Protein AF-A0A7S0MBY2-F1 (afdb_monomer)

Sequence (329 aa):
RNMKLFRKTFFKHTSQQVFLAGAYFAQTEEKKIIVSDVLPCSPAAISGEIAIGDFLCGICGKRFELIDDLKKWIEVNGMDPIWLELKRGLTEPSRHIVLIKEFPGIESKEENSVIDEDKHGIGLDLEIENDSFVISKLWSGGSAWLAAQSPARGDSSYHLMPGDVLVAVNGKSLQGLRLNQVIKLLSGNIWTRVVLSVLHNNSDTSDCVLVRSPVIPTEDLTAVIKYRSASAALPSLPPSFRTGRFVHDLGTPAPSLAGMGLDVLSDRLVNGGSIHDSSALHEVAALLSKEEQWAMAALFSSLLAESLRERWPLRDSSKAKAKQGKRGG

Mean predicted aligned error: 13.15 Å

Structure (mmCIF, N/CA/C/O backbone):
data_AF-A0A7S0MBY2-F1
#
_entry.id   AF-A0A7S0MBY2-F1
#
loop_
_atom_site.group_PDB
_atom_site.id
_atom_site.type_symbol
_atom_site.label_atom_id
_atom_site.label_alt_id
_atom_site.label_comp_id
_atom_site.label_asym_id
_atom_site.label_entity_id
_atom_site.label_seq_id
_atom_site.pdbx_PDB_ins_code
_atom_site.Cartn_x
_atom_site.Cartn_y
_atom_site.Cartn_z
_atom_site.occupancy
_atom_site.B_iso_or_equiv
_atom_site.auth_seq_id
_atom_site.auth_comp_id
_atom_site.auth_asym_id
_atom_site.auth_atom_id
_atom_site.pdbx_PDB_model_num
ATOM 1 N N . ARG A 1 1 ? 18.550 -9.256 15.540 1.00 37.09 1 ARG A N 1
ATOM 2 C CA . ARG A 1 1 ? 18.646 -10.745 15.464 1.00 37.09 1 ARG A CA 1
ATOM 3 C C . ARG A 1 1 ? 17.388 -11.423 14.877 1.00 37.09 1 ARG A C 1
ATOM 5 O O . ARG A 1 1 ? 17.548 -12.510 14.335 1.00 37.09 1 ARG A O 1
ATOM 12 N N . ASN A 1 2 ? 16.201 -10.789 14.861 1.00 38.00 2 ASN A N 1
ATOM 13 C CA . ASN A 1 2 ? 14.955 -11.404 14.355 1.00 38.00 2 ASN A CA 1
ATOM 14 C C . ASN A 1 2 ? 14.633 -11.213 12.854 1.00 38.00 2 ASN A C 1
ATOM 16 O O . ASN A 1 2 ? 13.893 -12.025 12.307 1.00 38.00 2 ASN A O 1
ATOM 20 N N . MET A 1 3 ? 15.267 -10.282 12.124 1.00 35.78 3 MET A N 1
ATOM 21 C CA . MET A 1 3 ? 15.097 -10.210 10.654 1.00 35.78 3 MET A CA 1
ATOM 22 C C . MET A 1 3 ? 15.612 -11.456 9.904 1.00 35.78 3 MET A C 1
ATOM 24 O O . MET A 1 3 ? 15.139 -11.763 8.813 1.00 35.78 3 MET A O 1
ATOM 28 N N . LYS A 1 4 ? 16.541 -12.229 10.492 1.00 39.38 4 LYS A N 1
ATOM 29 C CA . LYS A 1 4 ? 16.999 -13.506 9.910 1.00 39.38 4 LYS A CA 1
ATOM 30 C C . LYS A 1 4 ? 15.977 -14.641 10.058 1.00 39.38 4 LYS A C 1
ATOM 32 O O . LYS A 1 4 ? 16.058 -15.599 9.292 1.00 39.38 4 LYS A O 1
ATOM 37 N N . LEU A 1 5 ? 15.030 -14.553 11.000 1.00 42.34 5 LEU A N 1
ATOM 38 C CA . LEU A 1 5 ? 13.988 -15.573 11.170 1.00 42.34 5 LEU A CA 1
ATOM 39 C C . LEU A 1 5 ? 12.777 -15.340 10.258 1.00 42.34 5 LEU A C 1
ATOM 41 O O . LEU A 1 5 ? 12.177 -16.313 9.812 1.00 42.34 5 LEU A O 1
ATOM 45 N N . PHE A 1 6 ? 12.464 -14.088 9.911 1.00 45.41 6 PHE A N 1
ATOM 46 C CA . PHE A 1 6 ? 11.295 -13.769 9.079 1.00 45.41 6 PHE A CA 1
ATOM 47 C C . PHE A 1 6 ? 11.410 -14.294 7.635 1.00 45.41 6 PHE A C 1
ATOM 49 O O . PHE A 1 6 ? 10.407 -14.590 6.993 1.00 45.41 6 PHE A O 1
ATOM 56 N N . ARG A 1 7 ? 12.637 -14.509 7.136 1.00 46.84 7 ARG A N 1
ATOM 57 C CA . ARG A 1 7 ? 12.886 -15.043 5.784 1.00 46.84 7 ARG A CA 1
ATOM 58 C C . ARG A 1 7 ? 12.549 -16.527 5.596 1.00 46.84 7 ARG A C 1
ATOM 60 O O . ARG A 1 7 ? 12.522 -16.979 4.458 1.00 46.84 7 ARG A O 1
ATOM 67 N N . LYS A 1 8 ? 12.346 -17.317 6.660 1.00 43.94 8 LYS A N 1
ATOM 68 C CA . LYS A 1 8 ? 12.292 -18.787 6.526 1.00 43.94 8 LYS A CA 1
ATOM 69 C C . LYS A 1 8 ? 10.916 -19.374 6.216 1.00 43.94 8 LYS A C 1
ATOM 71 O O . LYS A 1 8 ? 10.873 -20.520 5.780 1.00 43.94 8 LYS A O 1
ATOM 76 N N . THR A 1 9 ? 9.820 -18.648 6.433 1.00 45.22 9 THR A N 1
ATOM 77 C CA . THR A 1 9 ? 8.508 -19.308 6.555 1.00 45.22 9 THR A CA 1
ATOM 78 C C . THR A 1 9 ? 7.528 -19.103 5.411 1.00 45.22 9 THR A C 1
ATOM 80 O O . THR A 1 9 ? 6.548 -19.838 5.397 1.00 45.22 9 THR A O 1
ATOM 83 N N . PHE A 1 10 ? 7.743 -18.187 4.458 1.00 48.00 10 PHE A N 1
ATOM 84 C CA . PHE A 1 10 ? 6.655 -17.865 3.519 1.00 48.00 10 PHE A CA 1
ATOM 85 C C . PHE A 1 10 ? 6.811 -18.261 2.058 1.00 48.00 10 PHE A C 1
ATOM 87 O O . PHE A 1 10 ? 5.794 -18.523 1.435 1.00 48.00 10 PHE A O 1
ATOM 94 N N . PHE A 1 11 ? 8.009 -18.460 1.521 1.00 53.12 11 PHE A N 1
ATOM 95 C CA . PHE A 1 11 ? 8.158 -19.031 0.182 1.00 53.12 11 PHE A CA 1
ATOM 96 C C . PHE A 1 11 ? 9.549 -19.654 0.074 1.00 53.12 11 PHE A C 1
ATOM 98 O O . PHE A 1 11 ? 10.545 -19.013 0.418 1.00 53.12 11 PHE A O 1
ATOM 105 N N . LYS A 1 12 ? 9.653 -20.887 -0.440 1.00 52.06 12 LYS A N 1
ATOM 106 C CA . LYS A 1 12 ? 10.902 -21.358 -1.058 1.00 52.06 12 LYS A CA 1
ATOM 107 C C . LYS A 1 12 ? 11.092 -20.545 -2.340 1.00 52.06 12 LYS A C 1
ATOM 109 O O . LYS A 1 12 ? 10.837 -21.033 -3.432 1.00 52.06 12 LYS A O 1
ATOM 114 N N . HIS A 1 13 ? 11.448 -19.272 -2.207 1.00 52.38 13 HIS A N 1
ATOM 115 C CA . HIS A 1 13 ? 11.782 -18.464 -3.363 1.00 52.38 13 HIS A CA 1
ATOM 116 C C . HIS A 1 13 ? 13.024 -19.070 -4.009 1.00 52.38 13 HIS A C 1
ATOM 118 O O . HIS A 1 13 ? 14.049 -19.286 -3.357 1.00 52.38 13 HIS A O 1
ATOM 124 N N . THR A 1 14 ? 12.910 -19.360 -5.299 1.00 57.47 14 THR A N 1
ATOM 125 C CA . THR A 1 14 ? 14.052 -19.508 -6.192 1.00 57.47 14 THR A CA 1
ATOM 126 C C . THR A 1 14 ? 14.973 -18.300 -6.011 1.00 57.47 14 THR A C 1
ATOM 128 O O . THR A 1 14 ? 14.515 -17.186 -5.773 1.00 57.47 14 THR A O 1
ATOM 131 N N . SER A 1 15 ? 16.285 -18.509 -6.098 1.00 68.88 15 SER A N 1
ATOM 132 C CA . SER A 1 15 ? 17.352 -17.532 -5.810 1.00 68.88 15 SER A CA 1
ATOM 133 C C . SER A 1 15 ? 17.341 -16.250 -6.661 1.00 68.88 15 SER A C 1
ATOM 135 O O . SER A 1 15 ? 18.229 -15.411 -6.519 1.00 68.88 15 SER A O 1
ATOM 137 N N . GLN A 1 16 ? 16.357 -16.077 -7.541 1.00 88.12 16 GLN A N 1
ATOM 138 C CA . GLN A 1 16 ? 16.226 -14.926 -8.418 1.00 88.12 16 GLN A CA 1
ATOM 139 C C . GLN A 1 16 ? 15.249 -13.916 -7.812 1.00 88.12 16 GLN A C 1
ATOM 141 O O . GLN A 1 16 ? 14.034 -14.118 -7.804 1.00 88.12 16 GLN A O 1
ATOM 146 N N . GLN A 1 17 ? 15.806 -12.818 -7.304 1.00 94.12 17 GLN A N 1
ATOM 147 C CA . GLN A 1 17 ? 15.066 -11.625 -6.910 1.00 94.12 17 GLN A CA 1
ATOM 148 C C . GLN A 1 17 ? 15.587 -10.417 -7.684 1.00 94.12 17 GLN A C 1
ATOM 150 O O . GLN A 1 17 ? 16.774 -10.334 -8.008 1.00 94.12 17 GLN A O 1
ATOM 155 N N . VAL A 1 18 ? 14.696 -9.470 -7.954 1.00 94.94 18 VAL A N 1
ATOM 156 C CA . VAL A 1 18 ? 15.016 -8.189 -8.586 1.00 94.94 18 VAL A CA 1
ATOM 157 C C . VAL A 1 18 ? 14.608 -7.075 -7.641 1.00 94.94 18 VAL A C 1
ATOM 159 O O . VAL A 1 18 ? 13.477 -7.044 -7.164 1.00 94.94 18 VAL A O 1
ATOM 162 N N . PHE A 1 19 ? 15.534 -6.163 -7.365 1.00 94.25 19 PHE A N 1
ATOM 163 C CA . PHE A 1 19 ? 15.267 -4.979 -6.561 1.00 94.25 19 PHE A CA 1
ATOM 164 C C . PHE A 1 19 ? 14.927 -3.801 -7.468 1.00 94.25 19 PHE A C 1
ATOM 166 O O . PHE A 1 19 ? 15.683 -3.482 -8.388 1.00 94.25 19 PHE A O 1
ATOM 173 N N . LEU A 1 20 ? 13.808 -3.136 -7.197 1.00 93.88 20 LEU A N 1
ATOM 174 C CA . LEU A 1 20 ? 13.389 -1.959 -7.940 1.00 93.88 20 LEU A CA 1
ATOM 175 C C . LEU A 1 20 ? 12.643 -0.987 -7.031 1.00 93.88 20 LEU A C 1
ATOM 177 O O . LEU A 1 20 ? 11.625 -1.337 -6.439 1.00 93.88 20 LEU A O 1
ATOM 181 N N . ALA A 1 21 ? 13.155 0.245 -6.947 1.00 93.19 21 ALA A N 1
ATOM 182 C CA . ALA A 1 21 ? 12.551 1.347 -6.196 1.00 93.19 21 ALA A CA 1
ATOM 183 C C . ALA A 1 21 ? 12.136 0.957 -4.762 1.00 93.19 21 ALA A C 1
ATOM 185 O O . ALA A 1 21 ? 11.067 1.331 -4.287 1.00 93.19 21 ALA A O 1
ATOM 186 N N . GLY A 1 22 ? 12.961 0.171 -4.066 1.00 93.38 22 GLY A N 1
ATOM 187 C CA . GLY A 1 22 ? 12.659 -0.232 -2.694 1.00 93.38 22 GLY A CA 1
ATOM 188 C C . GLY A 1 22 ? 11.797 -1.479 -2.531 1.00 93.38 22 GLY A C 1
ATOM 189 O O . GLY A 1 22 ? 11.614 -1.923 -1.405 1.00 93.38 22 GLY A O 1
ATOM 190 N N . ALA A 1 23 ? 11.285 -2.069 -3.608 1.00 95.94 23 ALA A N 1
ATOM 191 C CA . ALA A 1 23 ? 10.583 -3.346 -3.563 1.00 95.94 23 ALA A CA 1
ATOM 192 C C . ALA A 1 23 ? 11.467 -4.471 -4.113 1.00 95.94 23 ALA A C 1
ATOM 194 O O . ALA A 1 23 ? 12.199 -4.293 -5.089 1.00 95.94 23 ALA A O 1
ATOM 195 N N . TYR A 1 24 ? 11.373 -5.642 -3.489 1.00 96.19 24 TYR A N 1
ATOM 196 C CA . TYR A 1 24 ? 11.936 -6.881 -4.006 1.00 96.19 24 TYR A CA 1
ATOM 197 C C . TYR A 1 24 ? 10.844 -7.654 -4.728 1.00 96.19 24 TYR A C 1
ATOM 199 O O . TYR A 1 24 ? 9.783 -7.927 -4.164 1.00 96.19 24 TYR A O 1
ATOM 207 N N . PHE A 1 25 ? 11.133 -8.033 -5.964 1.00 96.56 25 PHE A N 1
ATOM 208 C CA . PHE A 1 25 ? 10.278 -8.858 -6.796 1.00 96.56 25 PHE A CA 1
ATOM 209 C C . PHE A 1 25 ? 10.870 -10.258 -6.904 1.00 96.56 25 PHE A C 1
ATOM 211 O O . PHE A 1 25 ? 12.082 -10.407 -7.063 1.00 96.56 25 PHE A O 1
ATOM 218 N N . ALA A 1 26 ? 10.021 -11.277 -6.836 1.00 96.00 26 ALA A N 1
ATOM 219 C CA . ALA A 1 26 ? 10.394 -12.678 -6.988 1.00 96.00 26 ALA A CA 1
ATOM 220 C C . ALA A 1 26 ? 9.447 -13.366 -7.973 1.00 96.00 26 ALA A C 1
ATOM 222 O O . ALA A 1 26 ? 8.275 -13.000 -8.071 1.00 96.00 26 ALA A O 1
ATOM 223 N N . GLN A 1 27 ? 9.940 -14.377 -8.686 1.00 95.81 27 GLN A N 1
ATOM 224 C CA . GLN A 1 27 ? 9.093 -15.205 -9.540 1.00 95.81 27 GLN A CA 1
ATOM 225 C C . GLN A 1 27 ? 8.529 -16.390 -8.747 1.00 95.81 27 GLN A C 1
ATOM 227 O O . GLN A 1 27 ? 9.244 -17.026 -7.973 1.00 95.81 27 GLN A O 1
ATOM 232 N N . THR A 1 28 ? 7.241 -16.676 -8.921 1.00 94.38 28 THR A N 1
ATOM 233 C CA . THR A 1 28 ? 6.588 -17.876 -8.385 1.00 94.38 28 THR A CA 1
ATOM 234 C C . THR A 1 28 ? 6.806 -19.077 -9.309 1.00 94.38 28 THR A C 1
ATOM 236 O O . THR A 1 28 ? 7.204 -18.925 -10.464 1.00 94.38 28 THR A O 1
ATOM 239 N N . GLU A 1 29 ? 6.482 -20.282 -8.834 1.00 92.69 29 GLU A N 1
ATOM 240 C CA . GLU A 1 29 ? 6.523 -21.508 -9.651 1.00 92.69 29 GLU A CA 1
ATOM 241 C C . GLU A 1 29 ? 5.601 -21.428 -10.885 1.00 92.69 29 GLU A C 1
ATOM 243 O O . GLU A 1 29 ? 5.912 -21.971 -11.941 1.00 92.69 29 GLU A O 1
ATOM 248 N N . GLU A 1 30 ? 4.510 -20.660 -10.794 1.00 93.81 30 GLU A N 1
ATOM 249 C CA . GLU A 1 30 ? 3.572 -20.386 -11.894 1.00 93.81 30 GLU A CA 1
ATOM 250 C C . GLU A 1 30 ? 4.066 -19.299 -12.867 1.00 93.81 30 GLU A C 1
ATOM 252 O O . GLU A 1 30 ? 3.278 -18.751 -13.637 1.00 93.81 30 GLU A O 1
ATOM 257 N N . LYS A 1 31 ? 5.352 -18.936 -12.808 1.00 94.12 31 LYS A N 1
ATOM 258 C CA . LYS A 1 31 ? 5.972 -17.868 -13.604 1.00 94.12 31 LYS A CA 1
ATOM 259 C C . LYS A 1 31 ? 5.362 -16.475 -13.397 1.00 94.12 31 LYS A C 1
ATOM 261 O O . LYS A 1 31 ? 5.553 -15.600 -14.231 1.00 94.12 31 LYS A O 1
ATOM 266 N N . LYS A 1 32 ? 4.671 -16.220 -12.284 1.00 95.00 32 LYS A N 1
ATOM 267 C CA . LYS A 1 32 ? 4.163 -14.875 -11.959 1.00 95.00 32 LYS A CA 1
ATOM 268 C C . LYS A 1 32 ? 5.224 -14.096 -11.193 1.00 95.00 32 LYS A C 1
ATOM 270 O O . LYS A 1 32 ? 5.862 -14.652 -10.305 1.00 95.00 32 LYS A O 1
ATOM 275 N N . ILE A 1 33 ? 5.395 -12.813 -11.498 1.00 96.56 33 ILE A N 1
ATOM 276 C CA . 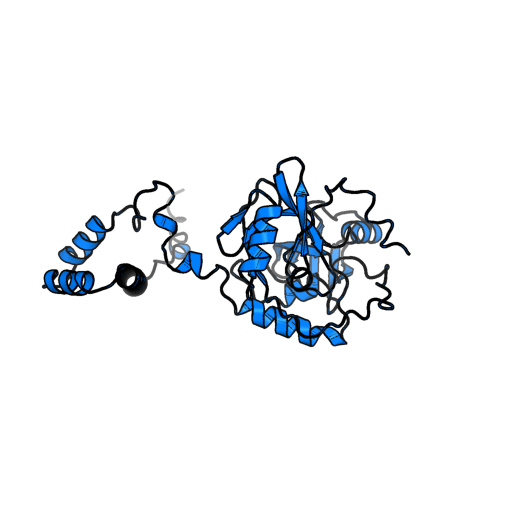ILE A 1 33 ? 6.303 -11.939 -10.747 1.00 96.56 33 ILE A CA 1
ATOM 277 C C . ILE A 1 33 ? 5.500 -11.261 -9.637 1.00 96.56 33 ILE A C 1
ATOM 279 O O . ILE A 1 33 ? 4.504 -10.595 -9.914 1.00 96.56 33 ILE A O 1
ATOM 283 N N . ILE A 1 34 ? 5.914 -11.448 -8.385 1.00 96.81 34 ILE A N 1
ATOM 284 C CA . ILE A 1 34 ? 5.245 -10.897 -7.204 1.00 96.81 34 ILE A CA 1
ATOM 285 C C . ILE A 1 34 ? 6.175 -10.009 -6.388 1.00 96.81 34 ILE A C 1
ATOM 287 O O . ILE A 1 34 ? 7.387 -10.213 -6.386 1.00 96.81 34 ILE A O 1
ATOM 291 N N . VAL A 1 35 ? 5.607 -9.065 -5.642 1.00 97.19 35 VAL A N 1
ATOM 292 C CA . VAL A 1 35 ? 6.312 -8.334 -4.586 1.00 97.19 35 VAL A CA 1
ATOM 293 C C . VAL A 1 35 ? 6.553 -9.293 -3.423 1.00 97.19 35 VAL A C 1
ATOM 295 O O . VAL A 1 35 ? 5.613 -9.700 -2.740 1.00 97.19 35 VAL A O 1
ATOM 298 N N . SER A 1 36 ? 7.807 -9.673 -3.201 1.00 96.12 36 SER A N 1
ATOM 299 C CA . SER A 1 36 ? 8.196 -10.563 -2.105 1.00 96.12 36 SER A CA 1
ATOM 300 C C . SER A 1 36 ? 8.539 -9.812 -0.822 1.00 96.12 36 SER A C 1
ATOM 302 O O . SER A 1 36 ? 8.363 -10.360 0.260 1.00 96.12 36 SER A O 1
ATOM 304 N N . ASP A 1 37 ? 9.055 -8.586 -0.936 1.00 95.62 37 ASP A N 1
ATOM 305 C CA . ASP A 1 37 ? 9.458 -7.772 0.215 1.00 95.62 37 ASP A CA 1
ATOM 306 C C . ASP A 1 37 ? 9.462 -6.279 -0.145 1.00 95.62 37 ASP A C 1
ATOM 308 O O . ASP A 1 37 ? 9.561 -5.915 -1.321 1.00 95.62 37 ASP A O 1
ATOM 312 N N . VAL A 1 38 ? 9.375 -5.414 0.864 1.00 94.62 38 VAL A N 1
ATOM 313 C CA . VAL A 1 38 ? 9.420 -3.955 0.716 1.00 94.62 38 VAL A CA 1
ATOM 314 C C . VAL A 1 38 ? 10.387 -3.384 1.749 1.00 94.62 38 VAL A C 1
ATOM 316 O O . VAL A 1 38 ? 10.257 -3.608 2.951 1.00 94.62 38 VAL A O 1
ATOM 319 N N . LEU A 1 39 ? 11.375 -2.629 1.278 1.00 92.00 39 LEU A N 1
ATOM 320 C CA . LEU A 1 39 ? 12.359 -1.983 2.133 1.00 92.00 39 LEU A CA 1
ATOM 321 C C . LEU A 1 39 ? 11.698 -0.807 2.882 1.00 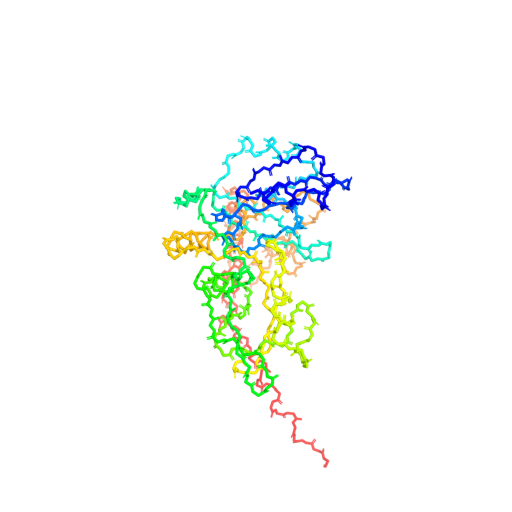92.00 39 LEU A C 1
ATOM 323 O O . LEU A 1 39 ? 11.087 0.046 2.228 1.00 92.00 39 LEU A O 1
ATOM 327 N N . PRO A 1 40 ? 11.815 -0.715 4.219 1.00 88.31 40 PRO A N 1
ATOM 328 C CA . PRO A 1 40 ? 11.329 0.435 4.979 1.00 88.31 40 PRO A CA 1
ATOM 329 C C . PRO A 1 40 ? 11.896 1.762 4.464 1.00 88.31 40 PRO A C 1
ATOM 331 O O . PRO A 1 40 ? 13.024 1.809 3.980 1.00 88.31 40 PRO A O 1
ATOM 334 N N . CYS A 1 41 ? 11.102 2.835 4.554 1.00 87.31 41 CYS A N 1
ATOM 335 C CA . CYS A 1 41 ? 11.468 4.194 4.119 1.00 87.31 41 CYS A CA 1
ATOM 336 C C . CYS A 1 41 ? 11.916 4.330 2.650 1.00 87.31 41 CYS A C 1
ATOM 338 O O . CYS A 1 41 ? 12.456 5.357 2.251 1.00 87.31 41 CYS A O 1
ATOM 340 N N . SER A 1 42 ? 11.677 3.315 1.824 1.00 92.62 42 SER A N 1
ATOM 341 C CA . SER A 1 42 ? 11.977 3.348 0.396 1.00 92.62 42 SER A CA 1
ATOM 342 C C . SER A 1 42 ? 10.835 3.970 -0.424 1.00 92.62 42 SER A C 1
ATOM 344 O O . SER A 1 42 ? 9.713 4.062 0.081 1.00 92.62 42 SER A O 1
ATOM 346 N N . PRO A 1 43 ? 11.057 4.332 -1.705 1.00 94.50 43 PRO A N 1
ATOM 347 C CA . PRO A 1 43 ? 9.994 4.747 -2.627 1.00 94.50 43 PRO A CA 1
ATOM 348 C C . PRO A 1 43 ? 8.736 3.864 -2.588 1.00 94.50 43 PRO A C 1
ATOM 350 O O . PRO A 1 43 ? 7.621 4.368 -2.438 1.00 94.50 43 PRO A O 1
ATOM 353 N N . ALA A 1 44 ? 8.909 2.540 -2.666 1.00 95.19 44 ALA A N 1
ATOM 354 C CA . ALA A 1 44 ? 7.813 1.580 -2.617 1.00 95.19 44 ALA A CA 1
ATOM 355 C C . ALA A 1 44 ? 7.045 1.637 -1.289 1.00 95.19 44 ALA A C 1
ATOM 357 O O . ALA A 1 44 ? 5.816 1.715 -1.307 1.00 95.19 44 ALA A O 1
ATOM 358 N N . ALA A 1 45 ? 7.749 1.659 -0.152 1.00 93.44 45 ALA A N 1
ATOM 359 C CA . ALA A 1 45 ? 7.130 1.784 1.168 1.00 93.44 45 ALA A CA 1
ATOM 360 C C . ALA A 1 45 ? 6.373 3.109 1.319 1.00 93.44 45 ALA A C 1
ATOM 362 O O . ALA A 1 45 ? 5.218 3.131 1.740 1.00 93.44 45 ALA A O 1
ATOM 363 N N . ILE A 1 46 ? 7.014 4.212 0.936 1.00 92.94 46 ILE A N 1
ATOM 364 C CA . ILE A 1 46 ? 6.500 5.572 1.104 1.00 92.94 46 ILE A CA 1
ATOM 365 C C . ILE A 1 46 ? 5.302 5.846 0.207 1.00 92.94 46 ILE A C 1
ATOM 367 O O . ILE A 1 46 ? 4.445 6.636 0.595 1.00 92.94 46 ILE A O 1
ATOM 371 N N . SER A 1 47 ? 5.191 5.182 -0.948 1.00 93.62 47 SER A N 1
ATOM 372 C CA . SER A 1 47 ? 3.967 5.243 -1.752 1.00 93.62 47 SER A CA 1
ATOM 373 C C . SER A 1 47 ? 2.740 4.827 -0.928 1.00 93.62 47 SER A C 1
ATOM 375 O O . SER A 1 47 ? 1.666 5.413 -1.056 1.00 93.62 47 SER A O 1
ATOM 377 N N . GLY A 1 48 ? 2.903 3.853 -0.023 1.00 93.38 48 GLY A N 1
ATOM 378 C CA . GLY A 1 48 ? 1.804 3.221 0.705 1.00 93.38 48 GLY A CA 1
ATOM 379 C C . GLY A 1 48 ? 0.873 2.405 -0.196 1.00 93.38 48 GLY A C 1
ATOM 380 O O . GLY A 1 48 ? -0.178 1.962 0.253 1.00 93.38 48 GLY A O 1
ATOM 381 N N . GLU A 1 49 ? 1.233 2.206 -1.467 1.00 94.06 49 GLU A N 1
ATOM 382 C CA . GLU A 1 49 ? 0.380 1.535 -2.443 1.00 94.06 49 GLU A CA 1
ATOM 383 C C . GLU A 1 49 ? 0.817 0.092 -2.709 1.00 94.06 49 GLU A C 1
ATOM 385 O O . GLU A 1 49 ? -0.024 -0.737 -3.073 1.00 94.06 49 GLU A O 1
ATOM 390 N N . ILE A 1 50 ? 2.097 -0.227 -2.517 1.00 96.25 50 ILE A N 1
ATOM 391 C CA . ILE A 1 50 ? 2.707 -1.525 -2.834 1.00 96.25 50 ILE A CA 1
ATOM 392 C C . ILE A 1 50 ? 2.697 -2.423 -1.600 1.00 96.25 50 ILE A C 1
ATOM 394 O O . ILE A 1 50 ? 3.189 -2.028 -0.549 1.00 96.25 50 ILE A O 1
ATOM 398 N N . ALA A 1 51 ? 2.161 -3.636 -1.735 1.00 96.69 51 ALA A N 1
ATOM 399 C CA . ALA A 1 51 ? 2.128 -4.627 -0.662 1.00 96.69 51 ALA A CA 1
ATOM 400 C C . ALA A 1 51 ? 2.781 -5.941 -1.096 1.00 96.69 51 ALA A C 1
ATOM 402 O O . ALA A 1 51 ? 2.774 -6.287 -2.279 1.00 96.69 51 ALA A O 1
ATOM 403 N N . ILE A 1 52 ? 3.277 -6.708 -0.125 1.00 96.81 52 ILE A N 1
ATOM 404 C CA . ILE A 1 52 ? 3.729 -8.083 -0.344 1.00 96.81 52 ILE A CA 1
ATOM 405 C C . ILE A 1 52 ? 2.569 -8.906 -0.917 1.00 96.81 52 ILE A C 1
ATOM 407 O O . ILE A 1 52 ? 1.434 -8.831 -0.442 1.00 96.81 52 ILE A O 1
ATOM 411 N N . GLY A 1 53 ? 2.871 -9.692 -1.950 1.00 96.25 53 GLY A N 1
ATOM 412 C CA . GLY A 1 53 ? 1.907 -10.504 -2.690 1.00 96.25 53 GLY A CA 1
ATOM 413 C C . GLY A 1 53 ? 1.250 -9.802 -3.882 1.00 96.25 53 GLY A C 1
ATOM 414 O O . GLY A 1 53 ? 0.510 -10.456 -4.613 1.00 96.25 53 GLY A O 1
ATOM 415 N N . ASP A 1 54 ? 1.519 -8.513 -4.122 1.00 97.44 54 ASP A N 1
ATOM 416 C CA . ASP A 1 54 ? 1.102 -7.855 -5.367 1.00 97.44 54 ASP A CA 1
ATOM 41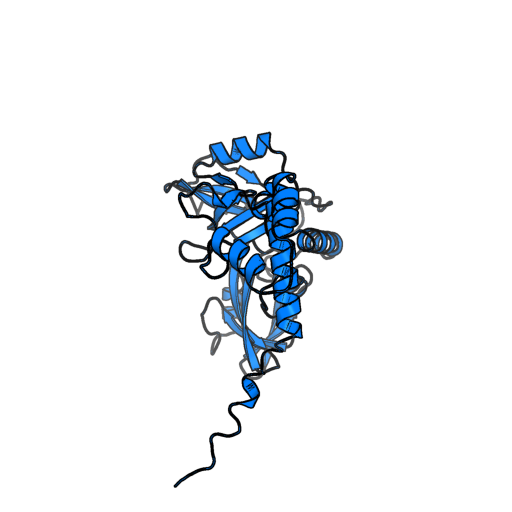7 C C . ASP A 1 54 ? 1.760 -8.498 -6.585 1.00 97.44 54 ASP A C 1
ATOM 419 O O . ASP A 1 54 ? 2.960 -8.765 -6.571 1.00 97.44 54 ASP A O 1
ATOM 423 N N . PHE A 1 55 ? 0.997 -8.677 -7.661 1.00 96.88 55 PHE A N 1
ATOM 424 C CA . PHE A 1 55 ? 1.522 -9.131 -8.945 1.00 96.88 55 PHE A CA 1
ATOM 425 C C . PHE A 1 55 ? 2.046 -7.948 -9.749 1.00 96.88 55 PHE A C 1
ATOM 427 O O . PHE A 1 55 ? 1.322 -6.974 -9.955 1.00 96.88 55 PHE A O 1
ATOM 434 N N . LEU A 1 56 ? 3.275 -8.053 -10.245 1.00 97.06 56 LEU A N 1
ATOM 435 C CA . LEU A 1 56 ? 3.830 -7.125 -11.220 1.00 97.06 56 LEU A CA 1
ATOM 436 C C . LEU A 1 56 ? 3.402 -7.562 -12.622 1.00 97.06 56 LEU A C 1
ATOM 438 O O . LEU A 1 56 ? 3.851 -8.590 -13.122 1.00 97.06 56 LEU A O 1
ATOM 442 N N . CYS A 1 57 ? 2.534 -6.777 -13.254 1.00 95.75 57 CYS A N 1
ATOM 443 C CA . CYS A 1 57 ? 2.049 -7.029 -14.610 1.00 95.75 57 CYS A CA 1
ATOM 444 C C . CYS A 1 57 ? 2.940 -6.368 -15.668 1.00 95.75 57 CYS A C 1
ATOM 446 O O . CYS A 1 57 ? 3.126 -6.918 -16.753 1.00 95.75 57 CYS A O 1
ATOM 448 N N . GLY A 1 58 ? 3.514 -5.207 -15.352 1.00 94.94 58 GLY A N 1
ATOM 449 C CA . GLY A 1 58 ? 4.363 -4.480 -16.283 1.00 94.94 58 GLY A CA 1
ATOM 450 C C . GLY A 1 58 ? 5.093 -3.298 -15.661 1.00 94.94 58 GLY A C 1
ATOM 451 O O . GLY A 1 58 ? 4.776 -2.848 -14.561 1.00 94.94 58 GLY A O 1
ATOM 452 N N . ILE A 1 59 ? 6.085 -2.794 -16.390 1.00 95.06 59 ILE A N 1
ATOM 453 C CA . ILE A 1 59 ? 6.857 -1.604 -16.046 1.00 95.06 59 ILE A CA 1
ATOM 454 C C . ILE A 1 59 ? 6.926 -0.699 -17.263 1.00 95.06 59 ILE A C 1
ATOM 456 O O . ILE A 1 59 ? 7.361 -1.114 -18.335 1.00 95.06 59 ILE A O 1
ATOM 460 N N . CYS A 1 60 ? 6.487 0.546 -17.100 1.00 92.75 60 CYS A N 1
ATOM 461 C CA . CYS A 1 60 ? 6.536 1.584 -18.133 1.00 92.75 60 CYS A CA 1
ATOM 462 C C . CYS A 1 60 ? 5.884 1.158 -19.462 1.00 92.75 60 CYS A C 1
ATOM 464 O O . CYS A 1 60 ? 6.291 1.572 -20.546 1.00 92.75 60 CYS A O 1
ATOM 466 N N . GLY A 1 61 ? 4.849 0.318 -19.356 1.00 91.06 61 GLY A N 1
ATOM 467 C CA . GLY A 1 61 ? 4.101 -0.251 -20.478 1.00 91.06 61 GLY A CA 1
ATOM 468 C C . GLY A 1 61 ? 4.676 -1.506 -21.101 1.00 91.06 61 GLY A C 1
ATOM 469 O O . GLY A 1 61 ? 4.046 -2.074 -21.987 1.00 91.06 61 GLY A O 1
ATOM 470 N N . LYS A 1 62 ? 5.814 -1.997 -20.611 1.00 93.62 62 LYS A N 1
ATOM 471 C CA . LYS A 1 62 ? 6.339 -3.301 -21.002 1.00 93.62 62 LYS A CA 1
ATOM 472 C C . LYS A 1 62 ? 5.914 -4.373 -20.003 1.00 93.62 62 LYS A C 1
ATOM 474 O O . LYS A 1 62 ? 6.087 -4.197 -18.800 1.00 93.62 62 LYS A O 1
ATOM 479 N N . ARG A 1 63 ? 5.379 -5.488 -20.499 1.00 94.94 63 ARG A N 1
ATOM 480 C CA . ARG A 1 63 ? 5.019 -6.660 -19.688 1.00 94.94 63 ARG A CA 1
ATOM 481 C C . ARG A 1 63 ? 6.164 -7.665 -19.641 1.00 94.94 63 ARG A C 1
ATOM 483 O O . ARG A 1 63 ? 6.952 -7.746 -20.583 1.00 94.94 63 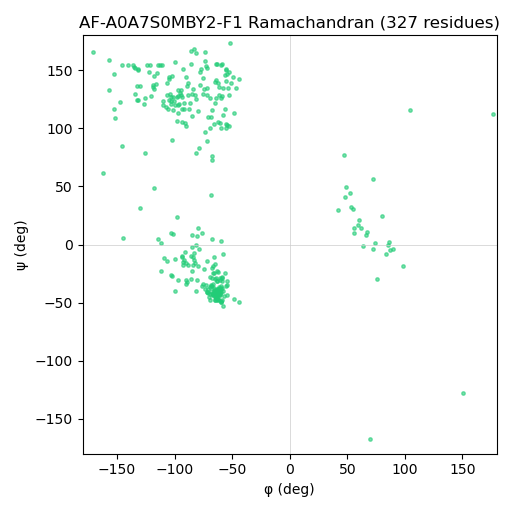ARG A O 1
ATOM 490 N N . PHE A 1 64 ? 6.244 -8.414 -18.546 1.00 94.19 64 PHE A N 1
ATOM 491 C CA . PHE A 1 64 ? 7.302 -9.393 -18.305 1.00 94.19 64 PHE A CA 1
ATOM 492 C C . PHE A 1 64 ? 6.705 -10.695 -17.781 1.00 94.19 64 PHE A C 1
ATOM 494 O O . PHE A 1 64 ? 5.939 -10.682 -16.821 1.00 94.19 64 PHE A O 1
ATOM 501 N N . GLU A 1 65 ? 7.085 -11.813 -18.396 1.00 93.25 65 GLU A N 1
ATOM 502 C CA . GLU A 1 65 ? 6.728 -13.156 -17.922 1.00 93.25 65 GLU A CA 1
ATOM 503 C C . GLU A 1 65 ? 7.845 -13.778 -17.079 1.00 93.25 65 GLU A C 1
ATOM 505 O O . GLU A 1 65 ? 7.581 -14.566 -16.175 1.00 93.25 65 GLU A O 1
ATOM 510 N N . LEU A 1 66 ? 9.103 -13.427 -17.366 1.00 95.31 66 LEU A N 1
ATOM 51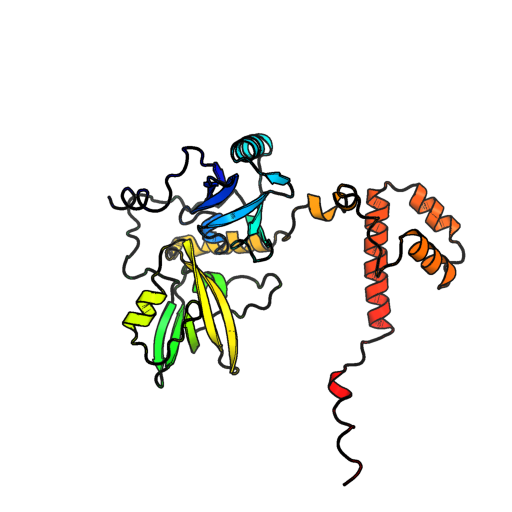1 C CA . LEU A 1 66 ? 10.287 -13.960 -16.698 1.00 95.31 66 LEU A CA 1
ATOM 512 C C . LEU A 1 66 ? 11.026 -12.861 -15.939 1.00 95.31 66 LEU A C 1
ATOM 514 O O . LEU A 1 66 ? 11.223 -11.751 -16.442 1.00 95.31 66 LEU A O 1
ATOM 518 N N . ILE A 1 67 ? 11.481 -13.185 -14.727 1.00 96.06 67 ILE A N 1
ATOM 519 C CA . ILE A 1 67 ? 12.200 -12.227 -13.881 1.00 96.06 67 ILE A CA 1
ATOM 520 C C . ILE A 1 67 ? 13.578 -11.853 -14.445 1.00 96.06 67 ILE A C 1
ATOM 522 O O . ILE A 1 67 ? 14.038 -10.729 -14.250 1.00 96.06 67 ILE A O 1
ATOM 526 N N . ASP A 1 68 ? 14.213 -12.752 -15.201 1.00 95.75 68 ASP A N 1
ATOM 527 C CA . ASP A 1 68 ? 15.496 -12.484 -15.858 1.00 95.75 68 ASP A CA 1
ATOM 528 C C . ASP A 1 68 ? 15.371 -11.429 -16.968 1.00 95.75 68 ASP A C 1
ATOM 530 O O . ASP A 1 68 ? 16.255 -10.584 -17.125 1.00 95.75 68 ASP A O 1
ATOM 534 N N . ASP A 1 69 ? 14.255 -11.417 -17.702 1.00 95.25 69 ASP A N 1
ATOM 535 C CA . ASP A 1 69 ? 13.990 -10.401 -18.727 1.00 95.25 69 ASP A CA 1
ATOM 536 C C . ASP A 1 69 ? 13.708 -9.040 -18.095 1.00 95.25 69 ASP A C 1
ATOM 538 O O . ASP A 1 69 ? 14.182 -8.010 -18.582 1.00 95.25 69 ASP A O 1
ATOM 542 N N . LEU A 1 70 ? 12.985 -9.044 -16.973 1.00 95.06 70 LEU A N 1
ATOM 543 C CA . LEU A 1 70 ? 12.777 -7.858 -16.152 1.00 95.06 70 LEU A CA 1
ATOM 544 C C . LEU A 1 70 ? 14.115 -7.290 -15.658 1.00 95.06 70 LEU A C 1
ATOM 546 O O . LEU A 1 70 ? 14.363 -6.092 -15.796 1.00 95.06 70 LEU A O 1
ATOM 550 N N . LYS A 1 71 ? 14.996 -8.144 -15.126 1.00 94.81 71 LYS A N 1
ATOM 551 C CA . LYS A 1 71 ? 16.319 -7.746 -14.631 1.00 94.81 71 LYS A CA 1
ATOM 552 C C . LYS A 1 71 ? 17.153 -7.076 -15.725 1.00 94.81 71 LYS A C 1
ATOM 554 O O . LYS A 1 71 ? 17.595 -5.944 -15.545 1.00 94.81 71 LYS A O 1
ATOM 559 N N . LYS A 1 72 ? 17.294 -7.739 -16.878 1.00 94.31 72 LYS A N 1
ATOM 560 C CA . LYS A 1 72 ? 18.018 -7.199 -18.041 1.00 94.31 72 LYS A CA 1
ATOM 561 C C . LYS A 1 72 ? 17.428 -5.870 -18.502 1.00 94.31 72 LYS A C 1
ATOM 563 O O . LYS A 1 72 ? 18.156 -4.950 -18.861 1.00 94.31 72 LYS A O 1
ATOM 568 N N . TRP A 1 73 ? 16.101 -5.752 -18.498 1.00 93.50 73 TRP A N 1
ATOM 569 C CA . TRP A 1 73 ? 15.442 -4.521 -18.912 1.00 93.50 73 TRP A CA 1
ATOM 570 C C . TRP A 1 73 ? 15.730 -3.355 -17.956 1.00 93.50 73 TRP A C 1
ATOM 572 O O . TRP A 1 73 ? 16.023 -2.258 -18.432 1.00 93.50 73 TRP A O 1
ATOM 582 N N . ILE A 1 74 ? 15.710 -3.585 -16.638 1.00 92.62 74 ILE A N 1
ATOM 583 C CA . ILE A 1 74 ? 16.048 -2.562 -15.632 1.00 92.62 74 ILE A CA 1
ATOM 584 C C . ILE A 1 74 ? 17.497 -2.082 -15.795 1.00 92.62 74 ILE A C 1
ATOM 586 O O . ILE A 1 74 ? 17.743 -0.879 -15.712 1.00 92.62 74 ILE A O 1
ATOM 590 N N . GLU A 1 75 ? 18.436 -2.999 -16.049 1.00 89.69 75 GLU A N 1
ATOM 591 C CA . GLU A 1 75 ? 19.859 -2.680 -16.245 1.00 89.69 75 GLU A CA 1
ATOM 592 C C . GLU A 1 75 ? 20.092 -1.770 -17.461 1.00 89.69 75 GLU A C 1
ATOM 594 O O . GLU A 1 75 ? 20.917 -0.862 -17.399 1.00 89.69 75 GLU A O 1
ATOM 599 N N . VAL A 1 76 ? 19.342 -1.977 -18.549 1.00 89.44 76 VAL A N 1
ATOM 600 C CA . VAL A 1 76 ? 19.510 -1.220 -19.801 1.00 89.44 76 VAL A CA 1
ATOM 601 C C . VAL A 1 76 ? 18.812 0.140 -19.772 1.00 89.44 76 VAL A C 1
ATOM 603 O O . VAL A 1 76 ? 19.344 1.106 -20.310 1.00 89.44 76 VAL A O 1
ATOM 606 N N . ASN A 1 77 ? 17.606 0.227 -19.203 1.00 84.50 77 ASN A N 1
ATOM 607 C CA . ASN A 1 77 ? 16.726 1.371 -19.471 1.00 84.50 77 ASN A CA 1
ATOM 608 C C . ASN A 1 77 ? 16.841 2.514 -18.458 1.00 84.50 77 ASN A C 1
ATOM 610 O O . ASN A 1 77 ? 16.310 3.576 -18.745 1.00 84.50 77 ASN A O 1
ATOM 614 N N . GLY A 1 78 ? 17.532 2.328 -17.322 1.00 76.69 78 GLY A N 1
ATOM 615 C CA . GLY A 1 78 ? 17.840 3.408 -16.372 1.00 76.69 78 GLY A CA 1
ATOM 616 C C . GLY A 1 78 ? 16.626 4.283 -16.035 1.00 76.69 78 GLY A C 1
ATOM 617 O O . GLY A 1 78 ? 16.478 5.376 -16.561 1.00 76.69 78 GLY A O 1
ATOM 618 N N . MET A 1 79 ? 15.728 3.799 -15.179 1.00 71.25 79 MET A N 1
ATOM 619 C CA . MET A 1 79 ? 14.386 4.384 -15.083 1.00 71.25 79 MET A CA 1
ATOM 620 C C . MET A 1 79 ? 14.232 5.349 -13.901 1.00 71.25 79 MET A C 1
ATOM 622 O O . MET A 1 79 ? 14.355 4.927 -12.748 1.00 71.25 79 MET A O 1
ATOM 626 N N . ASP A 1 80 ? 13.910 6.610 -14.200 1.00 83.94 80 ASP A N 1
ATOM 627 C CA . ASP A 1 80 ? 13.315 7.582 -13.273 1.00 83.94 80 ASP A CA 1
ATOM 628 C C . ASP A 1 80 ? 12.476 8.614 -14.071 1.00 83.94 80 ASP A C 1
ATOM 630 O O . ASP A 1 80 ? 13.039 9.308 -14.922 1.00 83.94 80 ASP A O 1
ATOM 634 N N . PRO A 1 81 ? 11.140 8.703 -13.890 1.00 92.25 81 PRO A N 1
ATOM 635 C CA . PRO A 1 81 ? 10.303 7.918 -12.981 1.00 92.25 81 PRO A CA 1
ATOM 636 C C . PRO A 1 81 ? 10.078 6.475 -13.445 1.00 92.25 81 PRO A C 1
ATOM 638 O O . PRO A 1 81 ? 10.278 6.114 -14.606 1.00 92.25 81 PRO A O 1
ATOM 641 N N . ILE A 1 82 ? 9.593 5.646 -12.525 1.00 94.44 82 ILE A N 1
ATOM 642 C CA . ILE A 1 82 ? 9.188 4.262 -12.759 1.00 94.44 82 ILE A CA 1
ATOM 643 C C . ILE A 1 82 ? 7.667 4.169 -12.637 1.00 94.44 82 ILE A C 1
ATOM 645 O O . ILE A 1 82 ? 7.103 4.419 -11.576 1.00 94.44 82 ILE A O 1
ATOM 649 N N . TRP A 1 83 ? 7.006 3.742 -13.711 1.00 94.88 83 TRP A N 1
ATOM 650 C CA . TRP A 1 83 ? 5.592 3.369 -13.694 1.00 94.88 83 TRP A CA 1
ATOM 651 C C . TRP A 1 83 ? 5.463 1.858 -13.549 1.00 94.88 83 TRP A C 1
ATOM 653 O O . TRP A 1 83 ? 5.931 1.119 -14.414 1.00 94.88 83 TRP A O 1
ATOM 663 N N . LEU A 1 84 ? 4.815 1.400 -12.487 1.00 95.81 84 LEU A N 1
ATOM 664 C CA . LEU A 1 84 ? 4.518 -0.005 -12.233 1.00 95.81 84 LEU A CA 1
ATOM 665 C C . LEU A 1 84 ? 3.044 -0.273 -12.520 1.00 95.81 84 LEU A C 1
ATOM 667 O O . LEU A 1 84 ? 2.183 0.419 -11.990 1.00 95.81 84 LEU A O 1
ATOM 671 N N . GLU A 1 85 ? 2.753 -1.297 -13.313 1.00 96.00 85 GLU A N 1
ATOM 672 C CA . GLU A 1 85 ? 1.417 -1.876 -13.429 1.00 96.00 85 GLU A CA 1
ATOM 673 C C . GLU A 1 85 ? 1.339 -3.044 -12.435 1.00 96.00 85 GLU A C 1
ATOM 675 O O . GLU A 1 85 ? 1.952 -4.091 -12.658 1.00 96.00 85 GLU A O 1
ATOM 680 N N . LEU A 1 86 ? 0.628 -2.857 -11.320 1.00 96.25 86 LEU A N 1
ATOM 681 C CA . LEU A 1 86 ? 0.445 -3.878 -10.285 1.00 96.25 86 LEU A CA 1
ATOM 682 C C . LEU A 1 86 ? -0.994 -4.380 -10.238 1.00 96.25 86 LEU A C 1
ATOM 684 O O . LEU A 1 86 ? -1.927 -3.640 -10.534 1.00 96.25 86 LEU A O 1
ATOM 688 N N . LYS A 1 87 ? -1.192 -5.606 -9.763 1.00 95.56 87 LYS A N 1
ATOM 689 C CA . LYS A 1 87 ? -2.515 -6.185 -9.529 1.00 95.56 87 LYS A CA 1
ATOM 690 C C . LYS A 1 87 ? -2.597 -6.840 -8.152 1.00 95.56 87 LYS A C 1
ATOM 692 O O . LYS A 1 87 ? -1.677 -7.538 -7.727 1.00 95.56 87 LYS A O 1
ATOM 697 N N . ARG A 1 88 ? -3.709 -6.607 -7.453 1.00 93.31 88 ARG A N 1
ATOM 698 C CA . ARG A 1 88 ? -3.985 -7.181 -6.132 1.00 93.31 88 ARG A CA 1
ATOM 699 C C . ARG A 1 88 ? -4.730 -8.505 -6.326 1.00 93.31 88 ARG A C 1
ATOM 701 O O . ARG A 1 88 ? -5.896 -8.527 -6.702 1.00 93.31 88 ARG A O 1
ATOM 708 N N . GLY A 1 89 ? -4.058 -9.636 -6.138 1.00 89.12 89 GLY A N 1
ATOM 709 C CA . GLY A 1 89 ? -4.695 -10.929 -6.405 1.00 89.12 89 GLY A CA 1
ATOM 710 C C . GLY A 1 89 ? -4.951 -11.190 -7.901 1.00 89.12 89 GLY A C 1
ATOM 711 O O . GLY A 1 89 ? -4.432 -10.506 -8.780 1.00 89.12 89 GLY A O 1
ATOM 712 N N . LEU A 1 90 ? -5.747 -12.217 -8.211 1.00 83.75 90 LEU A N 1
ATOM 713 C CA . LEU A 1 90 ? -6.016 -12.631 -9.598 1.00 83.75 90 LEU A CA 1
ATOM 714 C C . LEU A 1 90 ? -7.269 -11.990 -10.205 1.00 83.75 90 LEU A C 1
ATOM 716 O O . LEU A 1 90 ? -7.405 -11.968 -11.428 1.00 83.75 90 LEU A O 1
ATOM 720 N N . THR A 1 91 ? -8.162 -11.438 -9.388 1.00 87.81 91 THR A N 1
ATOM 721 C CA . THR A 1 91 ? -9.480 -10.952 -9.825 1.00 87.81 91 THR A CA 1
ATOM 722 C C . THR A 1 91 ? -9.553 -9.439 -9.978 1.00 87.81 91 THR A C 1
ATOM 724 O O . THR A 1 91 ? -10.320 -8.964 -10.806 1.00 87.81 91 THR A O 1
ATOM 727 N N . GLU A 1 92 ? -8.747 -8.674 -9.241 1.00 91.06 92 GLU A N 1
ATOM 728 C CA . GLU A 1 92 ? -8.814 -7.211 -9.295 1.00 91.06 92 GLU A CA 1
ATOM 729 C C . GLU A 1 92 ? -8.235 -6.653 -10.609 1.00 91.06 92 GLU A C 1
ATOM 731 O O . GLU A 1 92 ? -7.400 -7.305 -11.251 1.00 91.06 92 GLU A O 1
ATOM 736 N N . PRO A 1 93 ? -8.672 -5.466 -11.061 1.00 92.25 93 PRO A N 1
ATOM 737 C CA . PRO A 1 93 ? -8.036 -4.785 -12.183 1.00 92.25 93 PRO A CA 1
ATOM 738 C C . PRO A 1 93 ? -6.585 -4.406 -11.850 1.00 92.25 93 PRO A C 1
ATOM 740 O O . PRO A 1 93 ? -6.207 -4.262 -10.683 1.00 92.25 93 PRO A O 1
ATOM 743 N N . SER A 1 94 ? -5.756 -4.251 -12.885 1.00 93.25 94 SER A N 1
ATOM 744 C CA . SER A 1 94 ? -4.427 -3.676 -12.701 1.00 93.25 94 SER A CA 1
ATOM 745 C C . SER A 1 94 ? -4.523 -2.176 -12.415 1.00 93.25 94 SER A C 1
ATOM 747 O O . SER A 1 94 ? -5.455 -1.491 -12.835 1.00 93.25 94 SER A O 1
ATOM 749 N N . ARG A 1 95 ? -3.541 -1.662 -11.679 1.00 92.88 95 ARG A N 1
ATOM 750 C CA . ARG A 1 95 ? -3.408 -0.253 -11.305 1.00 92.88 95 ARG A CA 1
ATOM 751 C C . ARG A 1 95 ? -1.998 0.225 -11.588 1.00 92.88 95 ARG A C 1
ATOM 753 O O . ARG A 1 95 ? -1.047 -0.553 -11.516 1.00 92.88 95 ARG A O 1
ATOM 760 N N . HIS A 1 96 ? -1.879 1.512 -11.876 1.00 93.38 96 HIS A N 1
ATOM 761 C CA . HIS A 1 96 ? -0.604 2.132 -12.196 1.00 93.38 96 HIS A CA 1
ATOM 762 C C . HIS A 1 96 ? -0.091 2.935 -11.007 1.00 93.38 96 HIS A C 1
ATOM 764 O O . HIS A 1 96 ? -0.799 3.791 -10.484 1.00 93.38 96 HIS A O 1
ATOM 770 N N . ILE A 1 97 ? 1.141 2.654 -10.598 1.00 93.81 97 ILE A N 1
ATOM 771 C CA . ILE A 1 97 ? 1.831 3.328 -9.500 1.00 93.81 97 ILE A CA 1
ATOM 772 C C . ILE A 1 97 ? 3.059 4.012 -10.077 1.00 93.81 97 ILE A C 1
ATOM 774 O O . ILE A 1 97 ? 3.802 3.404 -10.844 1.00 93.81 97 ILE A O 1
ATOM 778 N N . VAL A 1 98 ? 3.285 5.266 -9.698 1.00 94.50 98 VAL A N 1
ATOM 779 C CA . VAL A 1 98 ? 4.446 6.039 -10.149 1.00 94.50 98 VAL A CA 1
ATOM 780 C C . VAL A 1 98 ? 5.400 6.238 -8.986 1.00 94.50 98 VAL A C 1
ATOM 782 O O . VAL A 1 98 ? 5.017 6.779 -7.949 1.00 94.50 98 VAL A O 1
ATOM 785 N N . LEU A 1 99 ? 6.645 5.817 -9.164 1.00 94.44 99 LEU A N 1
ATOM 786 C CA . LEU A 1 99 ? 7.715 5.972 -8.189 1.00 94.44 99 LEU A CA 1
ATOM 787 C C . LEU A 1 99 ? 8.832 6.816 -8.795 1.00 94.44 99 LEU A C 1
ATOM 789 O O . LEU A 1 99 ? 9.242 6.582 -9.928 1.00 94.44 99 LEU A O 1
ATOM 793 N N . ILE A 1 100 ? 9.345 7.764 -8.022 1.00 93.56 100 ILE A N 1
ATOM 794 C CA . ILE A 1 100 ? 10.611 8.443 -8.312 1.00 93.56 100 ILE A CA 1
ATOM 795 C C . ILE A 1 100 ? 11.717 7.611 -7.661 1.00 93.56 100 ILE A C 1
ATOM 797 O O . ILE A 1 100 ? 11.581 7.220 -6.494 1.00 93.56 100 ILE A O 1
ATOM 801 N N . LYS A 1 101 ? 12.757 7.266 -8.420 1.00 86.81 101 LYS A N 1
ATOM 802 C CA . LYS A 1 101 ? 13.838 6.388 -7.946 1.00 86.81 101 LYS A CA 1
ATOM 803 C C . LYS A 1 101 ? 14.721 7.117 -6.940 1.00 86.81 101 LYS A C 1
ATOM 805 O O . LYS A 1 101 ? 15.096 6.530 -5.924 1.00 86.81 101 LYS A O 1
ATOM 810 N N . GLU A 1 102 ? 15.019 8.383 -7.209 1.00 82.69 102 GLU A N 1
ATOM 811 C CA . GLU A 1 102 ? 15.747 9.247 -6.288 1.00 82.69 102 GLU A CA 1
ATOM 812 C C . GLU A 1 102 ? 14.848 9.665 -5.119 1.00 82.69 102 GLU A C 1
ATOM 814 O O . GLU A 1 102 ? 14.051 10.602 -5.198 1.00 82.69 102 GLU A O 1
ATOM 819 N N . PHE A 1 103 ? 14.968 8.945 -4.004 1.00 77.81 103 PHE A N 1
ATOM 820 C CA . PHE A 1 103 ? 14.414 9.389 -2.734 1.00 77.81 103 PHE A CA 1
ATOM 821 C C . PHE A 1 103 ? 15.483 10.188 -1.978 1.00 77.81 103 PHE A C 1
ATOM 823 O O . PHE A 1 103 ? 16.522 9.619 -1.631 1.00 77.81 103 PHE A O 1
ATOM 830 N N . PRO A 1 104 ? 15.273 11.487 -1.709 1.00 66.94 104 PRO A N 1
ATOM 831 C CA . PRO A 1 104 ? 16.251 12.278 -0.985 1.00 66.94 104 PRO A CA 1
ATOM 832 C C . PRO A 1 104 ? 16.315 11.829 0.481 1.00 66.94 104 PRO A C 1
ATOM 834 O O . PRO A 1 104 ? 15.504 12.235 1.306 1.00 66.94 104 PRO A O 1
ATOM 837 N N . GLY A 1 105 ? 17.324 11.020 0.802 1.00 59.03 105 GLY A N 1
ATOM 838 C CA . GLY A 1 105 ? 18.086 11.210 2.034 1.00 59.03 105 GLY A CA 1
ATOM 839 C C . GLY A 1 105 ? 17.502 10.690 3.345 1.00 59.03 105 GLY A C 1
ATOM 840 O O . GLY A 1 105 ? 17.943 11.167 4.385 1.00 59.03 105 GLY A O 1
ATOM 841 N N . ILE A 1 106 ? 16.612 9.692 3.349 1.00 72.50 106 ILE A N 1
ATOM 842 C CA . ILE A 1 106 ? 16.528 8.840 4.547 1.00 72.50 106 ILE A CA 1
ATOM 843 C C . ILE A 1 106 ? 17.698 7.868 4.441 1.00 72.50 106 ILE A C 1
ATOM 845 O O . ILE A 1 106 ? 17.568 6.762 3.916 1.00 72.50 106 ILE A O 1
ATOM 849 N N . GLU A 1 107 ? 18.877 8.320 4.872 1.00 69.44 107 GLU A N 1
ATOM 850 C CA . GLU A 1 107 ? 19.939 7.393 5.236 1.00 69.44 107 GLU A CA 1
ATOM 851 C C . GLU A 1 107 ? 19.360 6.556 6.364 1.00 69.44 107 GLU A C 1
ATOM 853 O O . GLU A 1 107 ? 19.243 7.013 7.503 1.00 69.44 107 GLU A O 1
ATOM 858 N N . SER A 1 108 ? 18.903 5.351 6.026 1.00 61.16 108 SER A N 1
ATOM 859 C CA . SER A 1 108 ? 18.490 4.384 7.019 1.00 61.16 108 SER A CA 1
ATOM 860 C C . SER A 1 108 ? 19.683 4.216 7.944 1.00 61.16 108 SER A C 1
ATOM 862 O O . SER A 1 108 ? 20.676 3.584 7.588 1.00 61.16 108 SER A O 1
ATOM 864 N N . LYS A 1 109 ? 19.614 4.822 9.131 1.00 66.69 109 LYS A N 1
ATOM 865 C CA . LYS A 1 109 ? 20.489 4.485 10.246 1.00 66.69 109 LYS A CA 1
ATOM 866 C C . LYS A 1 109 ? 20.082 3.071 10.648 1.00 66.69 109 LYS A C 1
ATOM 868 O O . LYS A 1 109 ? 19.333 2.887 11.603 1.00 66.69 109 LYS A O 1
ATOM 873 N N . GLU A 1 110 ? 20.509 2.094 9.843 1.00 58.12 110 GLU A N 1
ATOM 874 C CA . GLU A 1 110 ? 20.061 0.694 9.826 1.00 58.12 110 GLU A CA 1
ATOM 875 C C . GLU A 1 110 ? 20.255 -0.013 11.173 1.00 58.12 110 GLU A C 1
ATOM 877 O O . GLU A 1 110 ? 19.766 -1.123 11.364 1.00 58.12 110 GLU A O 1
ATOM 882 N N . GLU A 1 111 ? 20.936 0.616 12.130 1.00 56.16 111 GLU A N 1
ATOM 883 C CA . GLU A 1 111 ? 21.391 -0.064 13.331 1.00 56.16 111 GLU A CA 1
ATOM 884 C C . GLU A 1 111 ? 20.631 0.274 14.615 1.00 56.16 111 GLU A C 1
ATOM 886 O O . GLU A 1 111 ? 20.760 -0.503 15.553 1.00 56.16 111 GLU A O 1
ATOM 891 N N . ASN A 1 112 ? 19.808 1.333 14.699 1.00 53.19 112 ASN A N 1
ATOM 892 C CA . ASN A 1 112 ? 19.218 1.715 16.000 1.00 53.19 112 ASN A CA 1
ATOM 893 C C . ASN A 1 112 ? 17.790 2.274 16.002 1.00 53.19 112 ASN A C 1
ATOM 895 O O . ASN A 1 112 ? 17.308 2.641 17.077 1.00 53.19 112 ASN A O 1
ATOM 899 N N . SER A 1 113 ? 17.066 2.313 14.878 1.00 53.62 113 SER A N 1
ATOM 900 C CA . SER A 1 113 ? 15.617 2.510 14.975 1.00 53.62 113 SER A CA 1
ATOM 901 C C . SER A 1 113 ? 15.003 1.220 15.517 1.00 53.62 113 SER A C 1
ATOM 903 O O . SER A 1 113 ? 14.673 0.286 14.788 1.00 53.62 113 SER A O 1
ATOM 905 N N . VAL A 1 114 ? 14.914 1.142 16.847 1.00 55.94 114 VAL A N 1
ATOM 906 C CA . VAL A 1 114 ? 14.049 0.190 17.536 1.00 55.94 114 VAL A CA 1
ATOM 907 C C . VAL A 1 114 ? 12.665 0.444 16.965 1.00 55.94 114 VAL A C 1
ATOM 909 O O . VAL A 1 114 ? 12.027 1.444 17.290 1.00 55.94 114 VAL A O 1
ATOM 912 N N . ILE A 1 115 ? 12.251 -0.402 16.023 1.00 58.25 115 ILE A N 1
ATOM 913 C CA . ILE A 1 115 ? 10.877 -0.403 15.553 1.00 58.25 115 ILE A CA 1
ATOM 914 C C . ILE A 1 115 ? 10.082 -0.761 16.801 1.00 58.25 115 ILE A C 1
ATOM 916 O O . ILE A 1 115 ? 10.179 -1.881 17.291 1.00 58.25 115 ILE A O 1
ATOM 920 N N . ASP A 1 116 ? 9.422 0.238 17.372 1.00 63.16 116 ASP A N 1
ATOM 921 C CA . ASP A 1 116 ? 8.661 0.107 18.605 1.00 63.16 116 ASP A CA 1
ATOM 922 C C . ASP A 1 116 ? 7.559 -0.929 18.340 1.00 63.16 116 ASP A C 1
ATOM 924 O O . ASP A 1 116 ? 6.631 -0.669 17.564 1.00 63.16 116 ASP A O 1
ATOM 928 N N . GLU A 1 117 ? 7.748 -2.146 18.870 1.00 60.44 117 GLU A N 1
ATOM 929 C CA . GLU A 1 117 ? 6.890 -3.304 18.582 1.00 60.44 117 GLU A CA 1
ATOM 930 C C . GLU A 1 117 ? 5.445 -3.078 19.032 1.00 60.44 117 GLU A C 1
ATOM 932 O O . GLU A 1 117 ? 4.504 -3.599 18.430 1.00 60.44 117 GLU A O 1
ATOM 937 N N . ASP A 1 118 ? 5.268 -2.177 19.995 1.00 62.88 118 ASP A N 1
ATOM 938 C CA . ASP A 1 118 ? 3.971 -1.769 20.516 1.00 62.88 118 ASP A CA 1
ATOM 939 C C . ASP A 1 118 ? 3.295 -0.704 19.636 1.00 62.88 118 ASP A C 1
ATOM 941 O O . ASP A 1 118 ? 2.082 -0.509 19.702 1.00 62.88 118 ASP A O 1
ATOM 945 N N . LYS A 1 119 ? 4.052 -0.056 18.738 1.00 64.94 119 LYS A N 1
ATOM 946 C CA . LYS A 1 119 ? 3.558 0.909 17.739 1.00 64.94 119 LYS A CA 1
ATOM 947 C C . LYS A 1 119 ? 3.346 0.287 16.361 1.00 64.94 119 LYS A C 1
ATOM 949 O O . LYS A 1 119 ? 3.401 0.969 15.335 1.00 64.94 119 LYS A O 1
ATOM 954 N N . HIS A 1 120 ? 3.138 -1.023 16.314 1.00 58.00 120 HIS A N 1
ATOM 955 C CA . HIS A 1 120 ? 2.912 -1.752 15.075 1.00 58.00 120 HIS A CA 1
ATOM 956 C C . HIS A 1 120 ? 1.448 -1.695 14.627 1.00 58.00 120 HIS A C 1
ATOM 958 O O . HIS A 1 120 ? 0.521 -1.947 15.394 1.00 58.00 120 HIS A O 1
ATOM 964 N N . GLY A 1 121 ? 1.234 -1.411 13.341 1.00 79.19 121 GLY A N 1
ATOM 965 C CA . GLY A 1 121 ? -0.087 -1.427 12.723 1.00 79.19 121 GLY A CA 1
ATOM 966 C C . GLY A 1 121 ? -0.182 -0.442 11.568 1.00 79.19 121 GLY A C 1
ATOM 967 O O . GLY A 1 121 ? 0.629 -0.458 10.646 1.00 79.19 121 GLY A O 1
ATOM 968 N N . ILE A 1 122 ? -1.204 0.403 11.624 1.00 92.81 122 ILE A N 1
ATOM 969 C CA . ILE A 1 122 ? -1.509 1.427 10.616 1.00 92.81 122 ILE A CA 1
ATOM 970 C C . ILE A 1 122 ? -1.304 2.859 11.127 1.00 92.81 122 ILE A C 1
ATOM 972 O O . ILE A 1 122 ? -1.513 3.802 10.370 1.00 92.81 122 ILE A O 1
ATOM 976 N N . GLY A 1 123 ? -0.867 3.034 12.380 1.00 94.06 123 GLY A N 1
ATOM 977 C CA . GLY A 1 123 ? -0.588 4.340 12.986 1.00 94.06 123 GLY A CA 1
ATOM 978 C C . GLY A 1 123 ? -1.841 5.157 13.307 1.00 94.06 123 GLY A C 1
ATOM 979 O O . GLY A 1 123 ? -1.978 6.284 12.831 1.00 94.06 123 GLY A O 1
ATOM 980 N N . LEU A 1 124 ? -2.748 4.585 14.101 1.00 95.38 124 LEU A N 1
ATOM 981 C CA . LEU A 1 124 ? -3.907 5.281 14.661 1.00 95.38 124 LEU A CA 1
ATOM 982 C C . LEU A 1 124 ? -4.165 4.848 16.108 1.00 95.38 124 LEU A C 1
ATOM 984 O O . LEU A 1 124 ? -3.821 3.724 16.473 1.00 95.38 124 LEU A O 1
ATOM 988 N N . ASP A 1 125 ? -4.798 5.730 16.878 1.00 95.50 125 ASP A N 1
ATOM 989 C CA . ASP A 1 125 ? -5.360 5.449 18.200 1.00 95.50 125 ASP A CA 1
ATOM 990 C C . ASP A 1 125 ? -6.878 5.282 18.095 1.00 95.50 125 ASP A C 1
ATOM 992 O O . ASP A 1 125 ? -7.541 5.957 17.299 1.00 95.50 125 ASP A O 1
ATOM 996 N N . LEU A 1 126 ? -7.419 4.379 18.913 1.00 96.62 126 LEU A N 1
ATOM 997 C CA . LEU A 1 126 ? -8.853 4.140 19.040 1.00 96.62 126 LEU A CA 1
ATOM 998 C C . LEU A 1 126 ? -9.308 4.428 20.469 1.00 96.62 126 LEU A C 1
ATOM 1000 O O . LEU A 1 126 ? -8.681 3.974 21.427 1.00 96.62 126 LEU A O 1
ATOM 1004 N N . GLU A 1 127 ? -10.451 5.087 20.592 1.00 97.19 127 GLU A N 1
ATOM 1005 C CA . GLU A 1 127 ? -11.204 5.245 21.834 1.00 97.19 127 GLU A CA 1
ATOM 1006 C C . GLU A 1 127 ? -12.549 4.519 21.717 1.00 97.19 127 GLU A C 1
ATOM 1008 O O . GLU A 1 127 ? -13.038 4.260 20.616 1.00 97.19 127 GLU A O 1
ATOM 1013 N N . ILE A 1 128 ? -13.123 4.115 22.854 1.00 97.94 128 ILE A N 1
ATOM 1014 C CA . ILE A 1 128 ? -14.448 3.487 22.879 1.00 97.94 128 ILE A CA 1
ATOM 1015 C C . ILE A 1 128 ? -15.462 4.533 23.323 1.00 97.94 128 ILE A C 1
ATOM 1017 O O . ILE A 1 128 ? -15.437 4.963 24.475 1.00 97.94 128 ILE A O 1
ATOM 1021 N N . GLU A 1 129 ? -16.392 4.871 22.436 1.00 98.06 129 GLU A N 1
ATOM 1022 C CA . GLU A 1 129 ? -17.521 5.753 22.724 1.00 98.06 129 GLU A CA 1
ATOM 1023 C C . GLU A 1 129 ? -18.818 5.041 22.350 1.00 98.06 129 GLU A C 1
ATOM 1025 O O . GLU A 1 129 ? -18.965 4.576 21.222 1.00 98.06 129 GLU A O 1
ATOM 1030 N N . ASN A 1 130 ? -19.768 4.939 23.285 1.00 97.06 130 ASN A N 1
ATOM 1031 C CA . ASN A 1 130 ? -21.069 4.293 23.048 1.00 97.06 130 ASN A CA 1
ATOM 1032 C C . ASN A 1 130 ? -20.938 2.905 22.377 1.00 97.06 130 ASN A C 1
ATOM 1034 O O . ASN A 1 130 ? -21.560 2.639 21.348 1.00 97.06 130 ASN A O 1
ATOM 1038 N N . ASP A 1 131 ? -20.068 2.048 22.924 1.00 96.62 131 ASP A N 1
ATOM 1039 C CA . ASP A 1 131 ? -19.744 0.707 22.402 1.00 96.62 131 ASP A CA 1
ATOM 1040 C C . ASP A 1 131 ? -19.177 0.668 20.965 1.00 96.62 131 ASP A C 1
ATOM 1042 O O . ASP A 1 131 ? -19.134 -0.391 20.334 1.00 96.62 131 ASP A O 1
ATOM 1046 N N . SER A 1 132 ? -18.706 1.805 20.450 1.00 97.75 132 SER A N 1
ATOM 1047 C CA . SER A 1 132 ? -18.129 1.949 19.111 1.00 97.75 132 SER A CA 1
ATOM 1048 C C . SER A 1 132 ? -16.650 2.335 19.179 1.00 97.75 132 SER A C 1
ATOM 1050 O O . SER A 1 132 ? -16.227 3.032 20.097 1.00 97.75 132 SER A O 1
ATOM 1052 N N . PHE A 1 133 ? -15.853 1.883 18.206 1.00 98.00 133 PHE A N 1
ATOM 1053 C CA . PHE A 1 133 ? -14.424 2.204 18.116 1.00 98.00 133 PHE A CA 1
ATOM 1054 C C . PHE A 1 133 ? -14.222 3.477 17.300 1.00 98.00 133 PHE A C 1
ATOM 1056 O O . PHE A 1 133 ? -14.283 3.436 16.074 1.00 98.00 133 PHE A O 1
ATOM 1063 N N . VAL A 1 134 ? -13.979 4.596 17.970 1.00 98.00 134 VAL A N 1
ATOM 1064 C CA . VAL A 1 134 ? -13.777 5.905 17.341 1.00 98.00 134 VAL A CA 1
ATOM 1065 C C . VAL A 1 134 ? -12.286 6.147 17.142 1.00 98.00 134 VAL A C 1
ATOM 1067 O O . VAL A 1 134 ? -11.489 5.922 18.052 1.00 98.00 134 VAL A O 1
ATOM 1070 N N . ILE A 1 135 ? -11.885 6.600 15.955 1.00 97.56 135 ILE A N 1
ATOM 1071 C CA . ILE A 1 135 ? -10.511 7.035 15.695 1.00 97.56 135 ILE A CA 1
ATOM 1072 C C . ILE A 1 135 ? -10.273 8.321 16.485 1.00 97.56 135 ILE A C 1
ATOM 1074 O O . ILE A 1 135 ? -10.816 9.363 16.135 1.00 97.56 135 ILE A O 1
ATOM 1078 N N . SER A 1 136 ? -9.451 8.284 17.531 1.00 97.44 136 SER A N 1
ATOM 1079 C CA . SER A 1 136 ? -9.161 9.489 18.320 1.00 97.44 136 SER A CA 1
ATOM 1080 C C . SER A 1 136 ? -7.972 10.270 17.766 1.00 97.44 136 SER A C 1
ATOM 1082 O O . SER A 1 136 ? -7.941 11.501 17.819 1.00 97.44 136 SER A O 1
ATOM 1084 N N . LYS A 1 137 ? -6.990 9.575 17.177 1.00 96.38 137 LYS A N 1
ATOM 1085 C CA . LYS A 1 137 ? -5.770 10.196 16.650 1.00 96.38 137 LYS A CA 1
ATOM 1086 C C . LYS A 1 137 ? -5.167 9.400 15.499 1.00 96.38 137 LYS A C 1
ATOM 1088 O O . LYS A 1 137 ? -5.178 8.175 15.497 1.00 96.38 137 LYS A O 1
ATOM 1093 N N . LEU A 1 138 ? -4.557 10.109 14.550 1.00 95.88 138 LEU A N 1
ATOM 1094 C CA . LEU A 1 138 ? -3.680 9.535 13.527 1.00 95.88 138 LEU A CA 1
ATOM 1095 C C . LEU A 1 138 ? -2.229 9.889 13.855 1.00 95.88 138 LEU A C 1
ATOM 1097 O O . LEU A 1 138 ? -1.909 11.054 14.100 1.00 95.88 138 LEU A O 1
ATOM 1101 N N . TRP A 1 139 ? -1.343 8.899 13.880 1.00 94.94 139 TRP A N 1
ATOM 1102 C CA . TRP A 1 139 ? 0.064 9.119 14.201 1.00 94.94 139 TRP A CA 1
ATOM 1103 C C . TRP A 1 139 ? 0.819 9.626 12.981 1.00 94.94 139 TRP A C 1
ATOM 1105 O O . TRP A 1 139 ? 0.833 8.968 11.941 1.00 94.94 139 TRP A O 1
ATOM 1115 N N . SER A 1 140 ? 1.489 10.770 13.119 1.00 94.00 140 SER A N 1
ATOM 1116 C CA . SER A 1 140 ? 2.360 11.313 12.076 1.00 94.00 140 SER A CA 1
ATOM 1117 C C . SER A 1 140 ? 3.380 10.264 11.627 1.00 94.00 140 SER A C 1
ATOM 1119 O O . SER A 1 140 ? 4.031 9.636 12.458 1.00 94.00 140 SER A O 1
ATOM 1121 N N . GLY A 1 141 ? 3.479 10.042 10.315 1.00 91.94 141 GLY A N 1
ATOM 1122 C CA . GLY A 1 141 ? 4.328 8.996 9.730 1.00 91.94 141 GLY A CA 1
ATOM 1123 C C . GLY A 1 141 ? 3.722 7.594 9.680 1.00 91.94 141 GLY A C 1
ATOM 1124 O O . GLY A 1 141 ? 4.304 6.718 9.046 1.00 91.94 141 GLY A O 1
ATOM 1125 N N . GLY A 1 142 ? 2.567 7.364 10.305 1.00 93.44 142 GLY A N 1
ATOM 1126 C CA . GLY A 1 142 ? 1.811 6.121 10.178 1.00 93.44 142 GLY A CA 1
ATOM 1127 C C . GLY A 1 142 ? 1.112 5.995 8.822 1.00 93.44 142 GLY A C 1
ATOM 1128 O O . GLY A 1 142 ? 0.836 6.993 8.155 1.00 93.44 142 GLY A O 1
ATOM 1129 N N . SER A 1 143 ? 0.779 4.769 8.414 1.00 93.44 143 SER A N 1
ATOM 1130 C CA . SER A 1 143 ? 0.138 4.497 7.119 1.00 93.44 143 SER A CA 1
ATOM 1131 C C . SER A 1 143 ? -1.212 5.209 6.959 1.00 93.44 143 SER A C 1
ATOM 1133 O O . SER A 1 143 ? -1.492 5.755 5.895 1.00 93.44 143 SER A O 1
ATOM 1135 N N . ALA A 1 144 ? -2.028 5.245 8.017 1.00 95.06 144 ALA A N 1
ATOM 1136 C CA . ALA A 1 144 ? -3.317 5.932 8.041 1.00 95.06 144 ALA A CA 1
ATOM 1137 C C . ALA A 1 144 ? -3.149 7.452 7.898 1.00 95.06 144 ALA A C 1
ATOM 1139 O O . ALA A 1 144 ? -3.847 8.080 7.105 1.00 95.06 144 ALA A O 1
ATOM 1140 N N . TRP A 1 145 ? -2.170 8.034 8.597 1.00 95.06 145 TRP A N 1
ATOM 1141 C CA . TRP A 1 145 ? -1.842 9.452 8.462 1.00 95.06 145 TRP A CA 1
ATOM 1142 C C . TRP A 1 145 ? -1.342 9.786 7.053 1.00 95.06 145 TRP A C 1
ATOM 1144 O O . TRP A 1 145 ? -1.828 10.727 6.436 1.00 95.06 145 TRP A O 1
ATOM 1154 N N . LEU A 1 146 ? -0.428 8.987 6.494 1.00 92.25 146 LEU A N 1
ATOM 1155 C CA . LEU A 1 146 ? 0.089 9.187 5.136 1.00 92.25 146 LEU A CA 1
ATOM 1156 C C . LEU A 1 146 ? -1.012 9.087 4.068 1.00 92.25 146 LEU A C 1
ATOM 1158 O O . LEU A 1 146 ? -1.013 9.855 3.103 1.00 92.25 146 LEU A O 1
ATOM 1162 N N . ALA A 1 147 ? -1.961 8.166 4.241 1.00 90.69 147 ALA A N 1
ATOM 1163 C CA . ALA A 1 147 ? -3.132 8.063 3.376 1.00 90.69 147 ALA A CA 1
ATOM 1164 C C . ALA A 1 147 ? -4.042 9.298 3.499 1.00 90.69 147 ALA A C 1
ATOM 1166 O O . ALA A 1 147 ? -4.491 9.827 2.483 1.00 90.69 147 ALA A O 1
ATOM 1167 N N . ALA A 1 148 ? -4.246 9.814 4.714 1.00 91.62 148 ALA A N 1
ATOM 1168 C CA . ALA A 1 148 ? -5.009 11.041 4.943 1.00 91.62 148 ALA A CA 1
ATOM 1169 C C . ALA A 1 148 ? -4.344 12.290 4.329 1.00 91.62 148 ALA A C 1
ATOM 1171 O O . ALA A 1 148 ? -5.038 13.207 3.909 1.00 91.62 148 ALA A O 1
ATOM 1172 N N . GLN A 1 149 ? -3.010 12.319 4.230 1.00 89.31 149 GLN A N 1
ATOM 1173 C CA . GLN A 1 149 ? -2.263 13.419 3.602 1.00 89.31 149 GLN A CA 1
ATOM 1174 C C . GLN A 1 149 ? -2.160 13.318 2.073 1.00 89.31 149 GLN A C 1
ATOM 1176 O O . GLN A 1 149 ? -1.619 14.214 1.425 1.00 89.31 149 GLN A O 1
ATOM 1181 N N . SER A 1 150 ? -2.598 12.212 1.473 1.00 81.38 150 SER A N 1
ATOM 1182 C CA . SER A 1 150 ? -2.394 12.000 0.041 1.00 81.38 150 SER A CA 1
ATOM 1183 C C . SER A 1 150 ? -3.355 12.850 -0.777 1.00 81.38 150 SER A C 1
ATOM 1185 O O . SER A 1 150 ? -4.555 12.769 -0.537 1.00 81.38 150 SER A O 1
ATOM 1187 N N . PRO A 1 151 ? -2.885 13.613 -1.780 1.00 70.31 151 PRO A N 1
ATOM 1188 C CA . PRO A 1 151 ? -3.800 14.265 -2.705 1.00 70.31 151 PRO A CA 1
ATOM 1189 C C . PRO A 1 151 ? -4.630 13.180 -3.398 1.00 70.31 151 PRO A C 1
ATOM 1191 O O . PRO A 1 151 ? -4.064 12.223 -3.931 1.00 70.31 151 PRO A O 1
ATOM 1194 N N . ALA A 1 152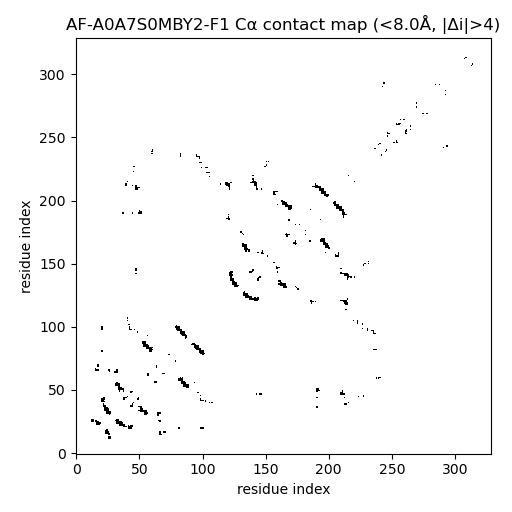 ? -5.958 13.303 -3.344 1.00 57.78 152 ALA A N 1
ATOM 1195 C CA . ALA A 1 152 ? -6.885 12.323 -3.899 1.00 57.78 152 ALA A CA 1
ATOM 1196 C C . ALA A 1 152 ? -6.567 12.071 -5.382 1.00 57.78 152 ALA A C 1
ATOM 1198 O O . ALA A 1 152 ? -6.867 12.885 -6.258 1.00 57.78 152 ALA A O 1
ATOM 1199 N N . ARG A 1 153 ? -5.924 10.938 -5.680 1.00 60.16 153 ARG A N 1
ATOM 1200 C CA . ARG A 1 153 ? -5.676 10.494 -7.052 1.00 60.16 153 ARG A CA 1
ATOM 1201 C C . ARG A 1 153 ? -6.935 9.818 -7.582 1.00 60.16 153 ARG A C 1
ATOM 1203 O O . ARG A 1 153 ? -7.014 8.601 -7.641 1.00 60.16 153 ARG A O 1
ATOM 1210 N N . GLY A 1 154 ? -7.904 10.638 -7.974 1.00 54.78 154 GLY A N 1
ATOM 1211 C CA . GLY A 1 154 ? -8.975 10.280 -8.910 1.00 54.78 154 GLY A CA 1
ATOM 1212 C C . GLY A 1 154 ? -10.111 9.403 -8.382 1.00 54.78 154 GLY A C 1
ATOM 1213 O O . GLY A 1 154 ? -11.230 9.586 -8.844 1.00 54.78 154 GLY A O 1
ATOM 1214 N N . ASP A 1 155 ? -9.871 8.538 -7.400 1.00 58.00 155 ASP A N 1
ATOM 1215 C CA . ASP A 1 155 ? -10.932 7.815 -6.705 1.00 58.00 155 ASP A CA 1
ATOM 1216 C C . ASP A 1 155 ? -11.186 8.496 -5.362 1.00 58.00 155 ASP A C 1
ATOM 1218 O O . ASP A 1 155 ? -10.267 8.740 -4.581 1.00 58.00 155 ASP A O 1
ATOM 1222 N N . SER A 1 156 ? -12.443 8.846 -5.110 1.00 51.22 156 SER A N 1
ATOM 1223 C CA . SER A 1 156 ? -12.954 9.547 -3.930 1.00 51.22 156 SER A CA 1
ATOM 1224 C C . SER A 1 156 ? -12.885 8.701 -2.652 1.00 51.22 156 SER A C 1
ATOM 1226 O O . SER A 1 156 ? -13.845 8.648 -1.886 1.00 51.22 156 SER A O 1
ATOM 1228 N N . SER A 1 157 ? -11.782 7.986 -2.425 1.00 57.09 157 SER A N 1
ATOM 1229 C CA . SER A 1 157 ? -11.545 7.271 -1.182 1.00 57.09 157 SER A CA 1
ATOM 1230 C C . SER A 1 157 ? -11.395 8.313 -0.081 1.00 57.09 157 SER A C 1
ATOM 1232 O O . SER A 1 157 ? -10.380 9.009 -0.009 1.00 57.09 157 SER A O 1
ATOM 1234 N N . TYR A 1 158 ? -12.452 8.458 0.710 1.00 66.12 158 TYR A N 1
ATOM 1235 C CA . TYR A 1 158 ? -12.519 9.340 1.859 1.00 66.12 158 TYR A CA 1
ATOM 1236 C C . TYR A 1 158 ? -11.264 9.180 2.725 1.00 66.12 158 TYR A C 1
ATOM 1238 O O . TYR A 1 158 ? -10.786 8.070 2.984 1.00 66.12 158 TYR A O 1
ATOM 1246 N N . HIS A 1 159 ? -10.703 10.312 3.138 1.00 86.12 159 HIS A N 1
ATOM 1247 C CA . HIS A 1 159 ? -9.567 10.336 4.045 1.00 86.12 159 HIS A CA 1
ATOM 1248 C C . HIS A 1 159 ? -10.037 9.928 5.439 1.00 86.12 159 HIS A C 1
ATOM 1250 O O . HIS A 1 159 ? -11.062 10.414 5.910 1.00 86.12 159 HIS A O 1
ATOM 1256 N N . LEU A 1 160 ? -9.274 9.056 6.096 1.00 93.50 160 LEU A N 1
ATOM 1257 C CA . LEU A 1 160 ? -9.481 8.762 7.511 1.00 93.50 160 LEU A CA 1
ATOM 1258 C C . LEU A 1 160 ? -9.277 10.039 8.323 1.00 93.50 160 LEU A C 1
ATOM 1260 O O . LEU A 1 160 ? -8.295 10.757 8.112 1.00 93.50 160 LEU A O 1
ATOM 1264 N N . MET A 1 161 ? -10.167 10.293 9.274 1.00 95.81 161 MET A N 1
ATOM 1265 C CA . MET A 1 161 ? -10.090 11.442 10.168 1.00 95.81 161 MET A CA 1
ATOM 1266 C C . MET A 1 161 ? -10.358 11.035 11.619 1.00 95.81 161 MET A C 1
ATOM 1268 O O . MET A 1 161 ? -11.101 10.085 11.873 1.00 95.81 161 MET A O 1
ATOM 1272 N N . PRO A 1 162 ? -9.798 11.768 12.597 1.00 96.94 162 PRO A N 1
ATOM 1273 C CA . PRO A 1 162 ? -10.280 11.691 13.967 1.00 96.94 162 PRO A CA 1
ATOM 1274 C C . PRO A 1 162 ? -11.795 11.945 14.041 1.00 96.94 162 PRO A C 1
ATOM 1276 O O . PRO A 1 162 ? -12.299 12.878 13.414 1.00 96.94 162 PRO A O 1
ATOM 1279 N N . GLY A 1 163 ? -12.505 11.116 14.801 1.00 97.06 163 GLY A N 1
ATOM 1280 C CA . GLY A 1 163 ? -13.965 11.090 14.908 1.00 97.06 163 GLY A CA 1
ATOM 1281 C C . GLY A 1 163 ? -14.645 10.021 14.047 1.00 97.06 163 GLY A C 1
ATOM 1282 O O . GLY A 1 163 ? -15.772 9.644 14.352 1.00 97.06 163 GLY A O 1
ATOM 1283 N N . ASP A 1 164 ? -13.975 9.480 13.023 1.00 97.50 164 ASP A N 1
ATOM 1284 C CA . ASP A 1 164 ? -14.535 8.374 12.238 1.00 97.50 164 ASP A CA 1
ATOM 1285 C C . ASP A 1 164 ? -14.714 7.121 13.108 1.00 97.50 164 ASP A C 1
ATOM 1287 O O . ASP A 1 164 ? -13.861 6.781 13.932 1.00 97.50 164 ASP A O 1
ATOM 1291 N N . VAL A 1 165 ? -15.805 6.389 12.886 1.00 98.00 165 VAL A N 1
ATOM 1292 C CA . VAL A 1 165 ? -16.103 5.149 13.607 1.00 98.00 165 VAL A CA 1
ATOM 1293 C C . VAL A 1 165 ? -15.639 3.954 12.786 1.00 98.00 165 VAL A C 1
ATOM 1295 O O . VAL A 1 165 ? -16.099 3.729 11.668 1.00 98.00 165 VAL A O 1
ATOM 1298 N N . LEU A 1 166 ? -14.748 3.142 13.345 1.00 97.88 166 LEU A N 1
ATOM 1299 C CA . LEU A 1 166 ? -14.282 1.915 12.718 1.00 97.88 166 LEU A CA 1
ATOM 1300 C C . LEU A 1 166 ? -15.318 0.799 12.906 1.00 97.88 166 LEU A C 1
ATOM 1302 O O . LEU A 1 166 ? -15.571 0.340 14.021 1.00 97.88 166 LEU A O 1
ATOM 1306 N N . VAL A 1 167 ? -15.903 0.336 11.801 1.00 98.38 167 VAL A N 1
ATOM 1307 C CA . VAL A 1 167 ? -16.998 -0.648 11.803 1.00 98.38 167 VAL A CA 1
ATOM 1308 C C . VAL A 1 167 ? -16.488 -2.057 11.516 1.00 98.38 167 VAL A C 1
ATOM 1310 O O . VAL A 1 167 ? -16.934 -3.023 12.141 1.00 98.38 167 VAL A O 1
ATOM 1313 N N . ALA A 1 168 ? -15.543 -2.195 10.583 1.00 98.31 168 ALA A N 1
ATOM 1314 C CA . ALA A 1 168 ? -14.974 -3.486 10.211 1.00 98.31 168 ALA A CA 1
ATOM 1315 C C . ALA A 1 168 ? -13.493 -3.391 9.834 1.00 98.31 168 ALA A C 1
ATOM 1317 O O . ALA A 1 168 ? -13.006 -2.363 9.366 1.00 98.31 168 ALA A O 1
ATOM 1318 N N . VAL A 1 169 ? -12.783 -4.509 10.000 1.00 97.56 169 VAL A N 1
ATOM 1319 C CA . VAL A 1 169 ? -11.399 -4.689 9.544 1.00 97.56 169 VAL A CA 1
ATOM 1320 C C . VAL A 1 169 ? -11.329 -5.952 8.695 1.00 97.56 169 VAL A C 1
ATOM 1322 O O . VAL A 1 169 ? -11.651 -7.041 9.168 1.00 97.56 169 VAL A O 1
ATOM 1325 N N . ASN A 1 170 ? -10.903 -5.820 7.439 1.00 96.50 170 ASN A N 1
ATOM 1326 C CA . ASN A 1 170 ? -10.865 -6.893 6.441 1.00 96.50 170 ASN A CA 1
ATOM 1327 C C . ASN A 1 170 ? -12.219 -7.617 6.302 1.00 96.50 170 ASN A C 1
ATOM 1329 O O . ASN A 1 170 ? -12.278 -8.845 6.307 1.00 96.50 170 ASN A O 1
ATOM 1333 N N . GLY A 1 171 ? -13.315 -6.852 6.261 1.00 97.31 171 GLY A N 1
ATOM 1334 C CA . GLY A 1 171 ? -14.684 -7.378 6.185 1.00 97.31 171 GLY A CA 1
ATOM 1335 C C . GLY A 1 171 ? -15.205 -8.019 7.478 1.00 97.31 171 GLY A C 1
ATOM 1336 O O . GLY A 1 171 ? -16.369 -8.410 7.542 1.00 97.31 171 GLY A O 1
ATOM 1337 N N . LYS A 1 172 ? -14.386 -8.121 8.533 1.00 98.25 172 LYS A N 1
ATOM 1338 C CA . LYS A 1 172 ? -14.820 -8.621 9.838 1.00 98.25 172 LYS A CA 1
ATOM 1339 C C . LYS A 1 172 ? -15.372 -7.475 10.680 1.00 98.25 172 LYS A C 1
ATOM 1341 O O . LYS A 1 172 ? -14.620 -6.575 11.050 1.00 98.25 172 LYS A O 1
ATOM 1346 N N . SER A 1 173 ? -16.662 -7.552 11.009 1.00 98.25 173 SER A N 1
ATOM 1347 C CA . SER A 1 173 ? -17.322 -6.610 11.922 1.00 98.25 173 SER A CA 1
ATOM 1348 C C . SER A 1 173 ? -16.608 -6.541 13.276 1.00 98.25 173 SER A C 1
ATOM 1350 O O . SER A 1 173 ? -16.152 -7.563 13.803 1.00 98.25 173 SER A O 1
ATOM 1352 N N . LEU A 1 174 ? -16.520 -5.330 13.827 1.00 98.25 174 LEU A N 1
ATOM 1353 C CA . LEU A 1 174 ? -15.949 -5.065 15.145 1.00 98.25 174 LEU A CA 1
ATOM 1354 C C . LEU A 1 174 ? -16.980 -5.106 16.280 1.00 98.25 174 LEU A C 1
ATOM 1356 O O . LEU A 1 174 ? -16.597 -5.044 17.447 1.00 98.25 174 LEU A O 1
ATOM 1360 N N . GLN A 1 175 ? -18.270 -5.246 15.967 1.00 97.88 175 GLN A N 1
ATOM 1361 C CA . GLN A 1 175 ? -19.327 -5.255 16.974 1.00 97.88 175 GLN A CA 1
ATOM 1362 C C . GLN A 1 175 ? -19.122 -6.388 17.993 1.00 97.88 175 GLN A C 1
ATOM 1364 O O . GLN A 1 175 ? -18.947 -7.553 17.633 1.00 97.88 175 GLN A O 1
ATOM 1369 N N . GLY A 1 176 ? -19.141 -6.036 19.281 1.00 97.50 176 GLY A N 1
ATOM 1370 C CA . GLY A 1 176 ? -18.951 -6.978 20.388 1.00 97.50 176 GLY A CA 1
ATOM 1371 C C . GLY A 1 176 ? -17.509 -7.461 20.589 1.00 97.50 176 GLY A C 1
ATOM 1372 O O . GLY A 1 176 ? -17.260 -8.266 21.489 1.00 97.50 176 GLY A O 1
ATOM 1373 N N . LEU A 1 177 ? -16.548 -6.988 19.787 1.00 98.12 177 LEU A N 1
ATOM 1374 C CA . LEU A 1 177 ? -15.134 -7.243 20.043 1.00 98.12 177 LEU A CA 1
ATOM 1375 C C . LEU A 1 177 ? -14.625 -6.340 21.168 1.00 98.12 177 LEU A C 1
ATOM 1377 O O . LEU A 1 177 ? -15.102 -5.231 21.373 1.00 98.12 177 LEU A O 1
ATOM 1381 N N . ARG A 1 178 ? -13.616 -6.813 21.901 1.00 97.31 178 ARG A N 1
ATOM 1382 C CA . ARG A 1 178 ? -12.864 -5.987 22.859 1.00 97.31 178 ARG A CA 1
ATOM 1383 C C . ARG A 1 178 ? -11.737 -5.245 22.143 1.00 97.31 178 ARG A C 1
ATOM 1385 O O . ARG A 1 178 ? -11.193 -5.768 21.171 1.00 97.31 178 ARG A O 1
ATOM 1392 N N . LEU A 1 179 ? -11.289 -4.113 22.693 1.00 95.81 179 LEU A N 1
ATOM 1393 C CA . LEU A 1 179 ? -10.194 -3.308 22.127 1.00 95.81 179 LEU A CA 1
ATOM 1394 C C . LEU A 1 179 ? -8.952 -4.138 21.766 1.00 95.81 179 LEU A C 1
ATOM 1396 O O . LEU A 1 179 ? -8.473 -4.065 20.641 1.00 95.81 179 LEU A O 1
ATOM 1400 N N . ASN A 1 180 ? -8.491 -5.024 22.655 1.00 95.00 180 ASN A N 1
ATOM 1401 C CA . ASN A 1 180 ? -7.323 -5.880 22.387 1.00 95.00 180 ASN A CA 1
ATOM 1402 C C . ASN A 1 180 ? -7.516 -6.815 21.177 1.00 95.00 180 ASN A C 1
ATOM 1404 O O . ASN A 1 180 ? -6.553 -7.160 20.495 1.00 95.00 180 ASN A O 1
ATOM 1408 N N . GLN A 1 181 ? -8.752 -7.243 20.899 1.00 96.12 181 GLN A N 1
ATOM 1409 C CA . GLN A 1 181 ? -9.057 -8.053 19.717 1.00 96.12 181 GLN A CA 1
ATOM 1410 C C . GLN A 1 181 ? -9.024 -7.200 18.448 1.00 96.12 181 GLN A C 1
ATOM 1412 O O . GLN A 1 181 ? -8.523 -7.673 17.431 1.00 96.12 181 GLN A O 1
ATOM 1417 N N . VAL A 1 182 ? -9.508 -5.955 18.515 1.00 96.31 182 VAL A N 1
ATOM 1418 C CA . VAL A 1 182 ? -9.431 -4.992 17.406 1.00 96.31 182 VAL A CA 1
ATOM 1419 C C . VAL A 1 182 ? -7.979 -4.636 17.101 1.00 96.31 182 VAL A C 1
ATOM 1421 O O . VAL A 1 182 ? -7.557 -4.761 15.954 1.00 96.31 182 VAL A O 1
ATOM 1424 N N . ILE A 1 183 ? -7.179 -4.312 18.123 1.00 94.06 183 ILE A N 1
ATOM 1425 C CA . ILE A 1 183 ? -5.740 -4.038 17.981 1.00 94.06 183 ILE A CA 1
ATOM 1426 C C . ILE A 1 183 ? -5.041 -5.211 17.286 1.00 94.06 183 ILE A C 1
ATOM 1428 O O . ILE A 1 183 ? -4.298 -5.002 16.333 1.00 94.06 183 ILE A O 1
ATOM 1432 N N . LYS A 1 184 ? -5.356 -6.457 17.666 1.00 93.50 184 LYS A N 1
ATOM 1433 C CA . LYS A 1 184 ? -4.794 -7.656 17.023 1.00 93.50 184 LYS A CA 1
ATOM 1434 C C . LYS A 1 184 ? -5.170 -7.798 15.538 1.00 93.50 184 LYS A C 1
ATOM 1436 O O . LYS A 1 184 ? -4.402 -8.369 14.769 1.00 93.50 184 LYS A O 1
ATOM 1441 N N . LEU A 1 185 ? -6.345 -7.320 15.119 1.00 95.25 185 LEU A N 1
ATOM 1442 C CA . LEU A 1 185 ? -6.732 -7.292 13.700 1.00 95.25 185 LEU A CA 1
ATOM 1443 C C . LEU A 1 185 ? -5.957 -6.208 12.928 1.00 95.25 185 LEU A C 1
ATOM 1445 O O . LEU A 1 185 ? -5.593 -6.401 11.763 1.00 95.25 185 LEU A O 1
ATOM 1449 N N . LEU A 1 186 ? -5.669 -5.080 13.581 1.00 94.94 186 LEU A N 1
ATOM 1450 C CA . LEU A 1 186 ? -4.922 -3.965 13.001 1.00 94.94 186 LEU A CA 1
ATOM 1451 C C . LEU A 1 186 ? -3.411 -4.236 12.922 1.00 94.94 186 LEU A C 1
ATOM 1453 O O . LEU A 1 186 ? -2.793 -3.874 11.922 1.00 94.94 186 LEU A O 1
ATOM 1457 N N . SER A 1 187 ? -2.834 -4.940 13.898 1.00 91.31 187 SER A N 1
ATOM 1458 C CA . SER A 1 187 ? -1.387 -5.157 14.070 1.00 91.31 187 SER A CA 1
ATOM 1459 C C . SER A 1 187 ? -0.750 -6.191 13.130 1.00 91.31 187 SER A C 1
ATOM 1461 O O . SER A 1 187 ? 0.381 -6.603 13.367 1.00 91.31 187 SER A O 1
ATOM 1463 N N . GLY A 1 188 ? -1.467 -6.669 12.105 1.00 91.25 188 GLY A N 1
ATOM 1464 C CA . GLY A 1 188 ? -0.985 -7.695 11.168 1.00 91.25 188 GLY A CA 1
ATOM 1465 C C . GLY A 1 188 ? 0.386 -7.396 10.537 1.00 91.25 188 GLY A C 1
ATOM 1466 O O . GLY A 1 188 ? 0.946 -6.315 10.689 1.00 91.25 188 GLY A O 1
ATOM 1467 N N . ASN A 1 189 ? 0.931 -8.360 9.793 1.00 92.62 189 ASN A N 1
ATOM 1468 C CA . ASN A 1 189 ? 2.289 -8.266 9.245 1.00 92.62 189 ASN A CA 1
ATOM 1469 C C . ASN A 1 189 ? 2.535 -6.953 8.481 1.00 92.62 189 ASN A C 1
ATOM 1471 O O . ASN A 1 189 ? 1.690 -6.512 7.696 1.00 92.62 189 ASN A O 1
ATOM 1475 N N . ILE A 1 190 ? 3.716 -6.362 8.660 1.00 92.94 190 ILE A N 1
ATOM 1476 C CA . ILE A 1 190 ? 4.146 -5.204 7.868 1.00 92.94 190 ILE A CA 1
ATOM 1477 C C . ILE A 1 190 ? 4.082 -5.518 6.368 1.00 92.94 190 ILE A C 1
ATOM 1479 O O . ILE A 1 190 ? 4.204 -6.670 5.948 1.00 92.94 190 ILE A O 1
ATOM 1483 N N . TRP A 1 191 ? 3.841 -4.485 5.569 1.00 94.62 191 TRP A N 1
ATOM 1484 C CA . TRP A 1 191 ? 3.705 -4.544 4.113 1.00 94.62 191 TRP A CA 1
ATOM 1485 C C . TRP A 1 191 ? 2.552 -5.409 3.605 1.00 94.62 191 TRP A C 1
ATOM 1487 O O . TRP A 1 191 ? 2.483 -5.710 2.416 1.00 94.62 191 TRP A O 1
ATOM 1497 N N . THR A 1 192 ? 1.614 -5.782 4.475 1.00 95.25 192 THR A N 1
ATOM 1498 C CA . THR A 1 192 ? 0.351 -6.408 4.075 1.00 95.25 192 THR A CA 1
ATOM 1499 C C . THR A 1 192 ? -0.777 -5.391 4.051 1.00 95.25 192 THR A C 1
ATOM 1501 O O . THR A 1 192 ? -0.731 -4.362 4.732 1.00 95.25 192 THR A O 1
ATOM 1504 N N . ARG A 1 193 ? -1.822 -5.687 3.277 1.00 94.81 193 ARG A N 1
ATOM 1505 C CA . ARG A 1 193 ? -3.001 -4.827 3.216 1.00 94.81 193 ARG A CA 1
ATOM 1506 C C . ARG A 1 193 ? -3.921 -4.987 4.407 1.00 94.81 193 ARG A C 1
ATOM 1508 O O . ARG A 1 193 ? -4.096 -6.081 4.952 1.00 94.81 193 ARG A O 1
ATOM 1515 N N . VAL A 1 194 ? -4.566 -3.884 4.744 1.00 95.38 194 VAL A N 1
ATOM 1516 C CA . VAL A 1 194 ? -5.757 -3.865 5.576 1.00 95.38 194 VAL A CA 1
ATOM 1517 C C . VAL A 1 194 ? -6.828 -3.029 4.900 1.00 95.38 194 VAL A C 1
ATOM 1519 O O . VAL A 1 194 ? -6.540 -1.964 4.361 1.00 95.38 194 VAL A O 1
ATOM 1522 N N . VAL A 1 195 ? -8.050 -3.540 4.909 1.00 95.50 195 VAL A N 1
ATOM 1523 C CA . VAL A 1 195 ? -9.244 -2.814 4.490 1.00 95.50 195 VAL A CA 1
ATOM 1524 C C . VAL A 1 195 ? -9.981 -2.403 5.754 1.00 95.50 195 VAL A C 1
ATOM 1526 O O . VAL A 1 195 ? -10.325 -3.260 6.567 1.00 95.50 195 VAL A O 1
ATOM 1529 N N . LEU A 1 196 ? -10.176 -1.108 5.947 1.00 96.44 196 LEU A N 1
ATOM 1530 C CA . LEU A 1 196 ? -10.946 -0.554 7.052 1.00 96.44 196 LEU A CA 1
ATOM 1531 C C . LEU A 1 196 ? -12.285 -0.089 6.508 1.00 96.44 196 LEU A C 1
ATOM 1533 O O . LEU A 1 196 ? -12.295 0.744 5.609 1.00 96.44 196 LEU A O 1
ATOM 1537 N N . SER A 1 197 ? -13.383 -0.581 7.064 1.00 96.94 197 SER A N 1
ATOM 1538 C CA . SER A 1 197 ? -14.698 -0.000 6.801 1.00 96.94 197 SER A CA 1
ATOM 1539 C C . SER A 1 197 ? -14.987 1.009 7.901 1.00 96.94 197 SER A C 1
ATOM 1541 O O . SER A 1 197 ? -15.052 0.638 9.079 1.00 96.94 197 SER A O 1
ATOM 1543 N N . VAL A 1 198 ? -15.119 2.276 7.524 1.00 96.88 198 VAL A N 1
ATOM 1544 C CA . VAL A 1 198 ? -15.322 3.398 8.442 1.00 96.88 198 VAL A CA 1
ATOM 1545 C C . VAL A 1 198 ? -16.659 4.074 8.186 1.00 96.88 198 VAL A C 1
ATOM 1547 O O . VAL A 1 198 ? -17.117 4.151 7.049 1.00 96.88 198 VAL A O 1
ATOM 1550 N N . LEU A 1 199 ? -17.285 4.545 9.258 1.00 97.12 199 LEU A N 1
ATOM 1551 C CA . LEU A 1 199 ? -18.462 5.398 9.237 1.00 97.12 199 LEU A CA 1
ATOM 1552 C C . LEU A 1 199 ? -18.021 6.816 9.600 1.00 97.12 199 LEU A C 1
ATOM 1554 O O . LEU A 1 199 ? -17.542 7.061 10.707 1.00 97.12 199 LEU A O 1
ATOM 1558 N N . HIS A 1 200 ? -18.179 7.733 8.657 1.00 95.81 200 HIS A N 1
ATOM 1559 C CA . HIS A 1 200 ? -17.810 9.131 8.822 1.00 95.81 200 HIS A CA 1
ATOM 1560 C C . HIS A 1 200 ? -18.891 9.913 9.579 1.00 95.81 200 HIS A C 1
ATOM 1562 O O . HIS A 1 200 ? -20.049 9.501 9.664 1.00 95.81 200 HIS A O 1
ATOM 1568 N N . ASN A 1 201 ? -18.540 11.108 10.063 1.00 93.50 201 ASN A N 1
ATOM 1569 C CA . ASN A 1 201 ? -19.466 12.001 10.781 1.00 93.50 201 ASN A CA 1
ATOM 1570 C C . ASN A 1 201 ? -20.739 12.362 9.989 1.00 93.50 201 ASN A C 1
ATOM 1572 O O . ASN A 1 201 ? -21.765 12.697 10.575 1.00 93.50 201 ASN A O 1
ATOM 1576 N N . ASN A 1 202 ? -20.693 12.298 8.658 1.00 91.50 202 ASN A N 1
ATOM 1577 C CA . ASN A 1 202 ? -21.842 12.543 7.784 1.00 91.50 202 ASN A CA 1
ATOM 1578 C C . ASN A 1 202 ? -22.728 11.299 7.573 1.00 91.50 202 ASN A C 1
ATOM 1580 O O . ASN A 1 202 ? -2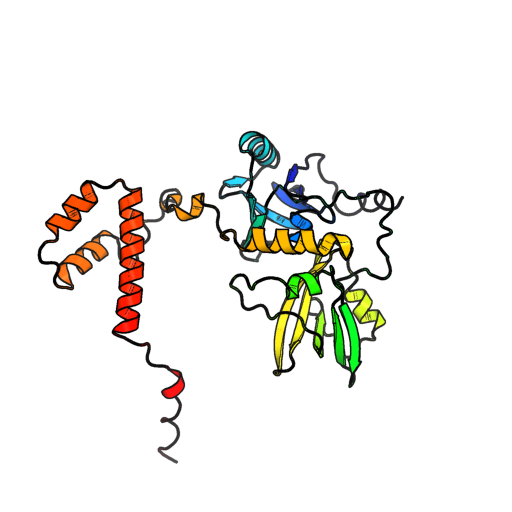3.653 11.351 6.769 1.00 91.50 202 ASN A O 1
ATOM 1584 N N . SER A 1 203 ? -22.470 10.213 8.308 1.00 91.88 203 SER A N 1
ATOM 1585 C CA . SER A 1 203 ? -23.117 8.903 8.172 1.00 91.88 203 SER A CA 1
ATOM 1586 C C . SER A 1 203 ? -22.809 8.150 6.871 1.00 91.88 203 SER A C 1
ATOM 1588 O O . SER A 1 203 ? -23.435 7.122 6.612 1.00 91.88 203 SER A O 1
ATOM 1590 N N . ASP A 1 204 ? -21.834 8.602 6.076 1.00 94.06 204 ASP A N 1
ATOM 1591 C CA . ASP A 1 204 ? -21.352 7.833 4.932 1.00 94.06 204 ASP A CA 1
ATOM 1592 C C . ASP A 1 204 ? -20.417 6.723 5.406 1.00 94.06 204 ASP A C 1
ATOM 1594 O O . ASP A 1 204 ? -19.534 6.932 6.242 1.00 94.06 204 ASP A O 1
ATOM 1598 N N . THR A 1 205 ? -20.581 5.538 4.828 1.00 94.38 205 THR A N 1
ATOM 1599 C CA . THR A 1 205 ? -19.636 4.437 5.002 1.00 94.38 205 THR A CA 1
ATOM 1600 C C . THR A 1 205 ? -18.662 4.388 3.840 1.00 94.38 205 THR A C 1
ATOM 1602 O O . THR A 1 205 ? -19.092 4.400 2.683 1.00 94.38 205 THR A O 1
ATOM 1605 N N . SER A 1 206 ? -17.373 4.253 4.129 1.00 94.19 206 SER A N 1
ATOM 1606 C CA . SER A 1 206 ? -16.352 4.062 3.105 1.00 94.19 206 SER A CA 1
ATOM 1607 C C . SER A 1 206 ? -15.367 2.959 3.486 1.00 94.19 206 SER A C 1
ATOM 1609 O O . SER A 1 206 ? -15.149 2.674 4.665 1.00 94.19 206 SER A O 1
ATOM 1611 N N . ASP A 1 207 ? -14.781 2.330 2.467 1.00 94.00 207 ASP A N 1
ATOM 1612 C CA . ASP A 1 207 ? -13.689 1.379 2.639 1.00 94.00 207 ASP A CA 1
ATOM 1613 C C . ASP A 1 207 ? -12.353 2.062 2.329 1.00 94.00 207 ASP A C 1
ATOM 1615 O O . ASP A 1 207 ? -12.124 2.572 1.230 1.00 94.00 207 ASP A O 1
ATOM 1619 N N . CYS A 1 208 ? -11.437 2.027 3.292 1.00 93.44 208 CYS A N 1
ATOM 1620 C CA . CYS A 1 208 ? -10.083 2.538 3.165 1.00 93.44 208 CYS A CA 1
ATOM 1621 C C . CYS A 1 208 ? -9.090 1.374 3.081 1.00 93.44 208 CYS A C 1
ATOM 1623 O O . CYS A 1 208 ? -8.958 0.576 4.012 1.00 93.44 208 CYS A O 1
ATOM 1625 N N . VAL A 1 209 ? -8.371 1.272 1.961 1.00 93.31 209 VAL A N 1
ATOM 1626 C CA . VAL A 1 209 ? -7.342 0.245 1.759 1.00 93.31 209 VAL A CA 1
ATOM 1627 C C . VAL A 1 209 ? -5.973 0.827 2.085 1.00 93.31 209 VAL A C 1
ATOM 1629 O O . VAL A 1 209 ? -5.457 1.664 1.349 1.00 93.31 209 VAL A O 1
ATOM 1632 N N . LEU A 1 210 ? -5.356 0.332 3.153 1.00 94.69 210 LEU A N 1
ATOM 1633 C CA . LEU A 1 210 ? -4.028 0.739 3.599 1.00 94.69 210 LEU A CA 1
ATOM 1634 C C . LEU A 1 210 ? -3.020 -0.398 3.431 1.00 94.69 210 LEU A C 1
ATOM 1636 O O . LEU A 1 210 ? -3.369 -1.580 3.489 1.00 94.69 210 LEU A O 1
ATOM 1640 N N . VAL A 1 211 ? -1.745 -0.044 3.286 1.00 94.88 211 VAL A N 1
ATOM 1641 C CA . VAL A 1 211 ? -0.622 -0.974 3.450 1.00 94.88 211 VAL A CA 1
ATOM 1642 C C . VAL A 1 211 ? 0.017 -0.702 4.802 1.00 94.88 211 VAL A C 1
ATOM 1644 O O . VAL A 1 211 ? 0.429 0.424 5.062 1.00 94.88 211 VAL A O 1
ATOM 1647 N N . ARG A 1 212 ? 0.102 -1.723 5.660 1.00 94.62 212 ARG A N 1
ATOM 1648 C CA . ARG A 1 212 ? 0.748 -1.606 6.973 1.00 94.62 212 ARG A CA 1
ATOM 1649 C C . ARG A 1 212 ? 2.218 -1.241 6.796 1.00 94.62 212 ARG A C 1
ATOM 1651 O O . ARG A 1 212 ? 2.932 -1.935 6.077 1.00 94.62 212 ARG A O 1
ATOM 1658 N N . SER A 1 213 ? 2.681 -0.202 7.475 1.00 92.00 213 SER A N 1
ATOM 1659 C CA . SER A 1 213 ? 4.080 0.220 7.467 1.00 92.00 213 SER A CA 1
ATOM 1660 C C . SER A 1 213 ? 4.537 0.568 8.880 1.00 92.00 213 SER A C 1
ATOM 1662 O O . SER A 1 213 ? 3.719 0.989 9.701 1.00 92.00 213 SER A O 1
ATOM 1664 N N . PRO A 1 214 ? 5.843 0.463 9.173 1.00 90.81 214 PRO A N 1
ATOM 1665 C CA . PRO A 1 214 ? 6.417 1.140 10.325 1.00 90.81 214 PRO A CA 1
ATOM 1666 C C . PRO A 1 214 ? 6.064 2.632 10.308 1.00 90.81 214 PRO A C 1
ATOM 1668 O O . PRO A 1 214 ? 5.924 3.232 9.236 1.00 90.81 214 PRO A O 1
ATOM 1671 N N . VAL A 1 215 ? 5.929 3.217 11.496 1.00 90.50 215 VAL A N 1
ATOM 1672 C CA . VAL A 1 215 ? 5.750 4.662 11.653 1.00 90.50 215 VAL A CA 1
ATOM 1673 C C . VAL A 1 215 ? 7.057 5.348 11.275 1.00 90.50 215 VAL A C 1
ATOM 1675 O O . VAL A 1 215 ? 8.114 5.009 11.807 1.00 90.50 215 VAL A O 1
ATOM 1678 N N . ILE A 1 216 ? 6.984 6.298 10.348 1.00 90.12 216 ILE A N 1
ATOM 1679 C CA . ILE A 1 216 ? 8.153 7.066 9.922 1.00 90.12 216 ILE A CA 1
ATOM 1680 C C . ILE A 1 216 ? 8.522 8.092 11.011 1.00 90.12 216 ILE A C 1
ATOM 1682 O O . ILE A 1 216 ? 7.622 8.790 11.489 1.00 90.12 216 ILE A O 1
ATOM 1686 N N . PRO A 1 217 ? 9.809 8.219 11.393 1.00 89.56 217 PRO A N 1
ATOM 1687 C CA . PRO A 1 217 ? 10.260 9.231 12.344 1.00 89.56 217 PRO A CA 1
ATOM 1688 C C . PRO A 1 217 ? 9.890 10.655 11.917 1.00 89.56 217 PRO A C 1
ATOM 1690 O O . PRO A 1 217 ? 9.883 10.984 10.729 1.00 89.56 217 PRO A O 1
ATOM 1693 N N . THR A 1 218 ? 9.602 11.517 12.892 1.00 90.31 218 THR A N 1
ATOM 1694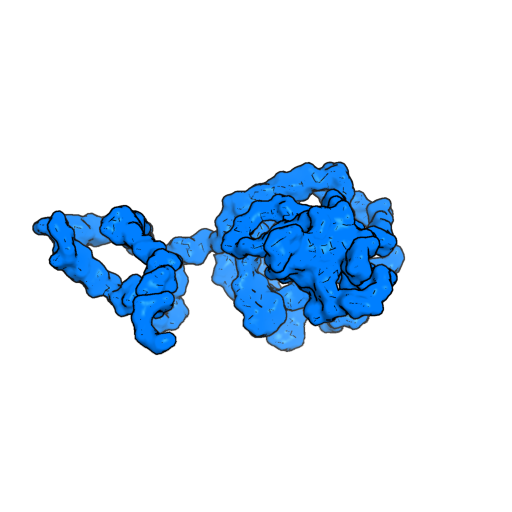 C CA . THR A 1 218 ? 9.135 12.892 12.652 1.00 90.31 218 THR A CA 1
ATOM 1695 C C . THR A 1 218 ? 10.133 13.710 11.829 1.00 90.31 218 THR A C 1
ATOM 1697 O O . THR A 1 218 ? 9.729 14.494 10.971 1.00 90.31 218 THR A O 1
ATOM 1700 N N . GLU A 1 219 ? 11.430 13.509 12.062 1.00 90.81 219 GLU A N 1
ATOM 1701 C CA . GLU A 1 219 ? 12.532 14.159 11.350 1.00 90.81 219 GLU A CA 1
ATOM 1702 C C . GLU A 1 219 ? 12.542 13.865 9.840 1.00 90.81 219 GLU A C 1
ATOM 1704 O O . GLU A 1 219 ? 12.923 14.732 9.050 1.00 90.81 219 GLU A O 1
ATOM 1709 N N . ASP A 1 220 ? 12.035 12.701 9.429 1.00 91.06 220 ASP A N 1
ATOM 1710 C CA . ASP A 1 220 ? 12.024 12.249 8.036 1.00 91.06 220 ASP A CA 1
ATOM 1711 C C . ASP A 1 220 ? 10.736 12.651 7.294 1.00 91.06 220 ASP A C 1
ATOM 1713 O O . ASP A 1 220 ? 10.673 12.607 6.060 1.00 91.06 220 ASP A O 1
ATOM 1717 N N . LEU A 1 221 ? 9.692 13.086 8.014 1.00 91.81 221 LEU A N 1
ATOM 1718 C CA . LEU A 1 221 ? 8.372 13.362 7.429 1.00 91.81 221 LEU A CA 1
ATOM 1719 C C . LEU A 1 221 ? 8.411 14.435 6.347 1.00 91.81 221 LEU A C 1
ATOM 1721 O O . LEU A 1 221 ? 7.700 14.322 5.351 1.00 91.81 221 LEU A O 1
ATOM 1725 N N . THR A 1 222 ? 9.252 15.457 6.496 1.00 92.25 222 THR A N 1
ATOM 1726 C CA . THR A 1 222 ? 9.371 16.521 5.490 1.00 92.25 222 THR A CA 1
ATOM 1727 C C . THR A 1 222 ? 9.853 15.961 4.148 1.00 92.25 222 THR A C 1
ATOM 1729 O O . THR A 1 222 ? 9.301 16.307 3.100 1.00 92.25 222 THR A O 1
ATOM 1732 N N . ALA A 1 223 ? 10.836 15.053 4.163 1.00 91.81 223 ALA A N 1
ATOM 1733 C CA . ALA A 1 223 ? 11.340 14.403 2.954 1.00 91.81 223 ALA A CA 1
ATOM 1734 C C . ALA A 1 223 ? 10.275 13.490 2.329 1.00 91.81 223 ALA A C 1
ATOM 1736 O O . ALA A 1 223 ? 10.045 13.542 1.120 1.00 91.81 223 ALA A O 1
ATOM 1737 N N . VAL A 1 224 ? 9.562 12.726 3.160 1.00 92.38 224 VAL A N 1
ATOM 1738 C CA . VAL A 1 224 ? 8.451 11.856 2.744 1.00 92.38 224 VAL A CA 1
ATOM 1739 C C . VAL A 1 224 ? 7.327 12.642 2.078 1.00 92.38 224 VAL A C 1
ATOM 1741 O O . VAL A 1 224 ? 6.879 12.272 0.995 1.00 92.38 224 VAL A O 1
ATOM 1744 N N . ILE A 1 225 ? 6.875 13.735 2.696 1.00 92.06 225 ILE A N 1
ATOM 1745 C CA . ILE A 1 225 ? 5.811 14.587 2.154 1.00 92.06 225 ILE A CA 1
ATOM 1746 C C . ILE A 1 225 ? 6.261 15.189 0.825 1.00 92.06 225 ILE A C 1
ATOM 1748 O O . ILE A 1 225 ? 5.532 15.107 -0.161 1.00 92.06 225 ILE A O 1
ATOM 1752 N N . LYS A 1 226 ? 7.485 15.732 0.762 1.00 91.75 226 LYS A N 1
ATOM 1753 C CA . LYS A 1 226 ? 8.048 16.283 -0.477 1.00 91.75 226 LYS A CA 1
ATOM 1754 C C . LYS A 1 226 ? 8.080 15.235 -1.590 1.00 91.75 226 LYS A C 1
ATOM 1756 O O . LYS A 1 226 ? 7.682 15.532 -2.715 1.00 91.75 226 LYS A O 1
ATOM 1761 N N . TYR A 1 227 ? 8.505 14.014 -1.274 1.00 92.75 227 TYR A N 1
ATOM 1762 C CA . TYR A 1 227 ? 8.519 12.907 -2.221 1.00 92.75 227 TYR A CA 1
ATOM 1763 C C . TYR A 1 227 ? 7.115 12.531 -2.702 1.00 92.75 227 TYR A C 1
ATOM 1765 O O . TYR A 1 227 ? 6.899 12.414 -3.907 1.00 92.75 227 TYR A O 1
ATOM 1773 N N . ARG A 1 228 ? 6.143 12.372 -1.791 1.00 91.50 228 ARG A N 1
ATOM 1774 C CA . ARG A 1 228 ? 4.756 12.043 -2.159 1.00 91.50 228 ARG A CA 1
ATOM 1775 C C . ARG A 1 228 ? 4.150 13.127 -3.039 1.00 91.50 228 ARG A C 1
ATOM 1777 O O . ARG A 1 228 ? 3.523 12.791 -4.034 1.00 91.50 228 ARG A O 1
ATOM 1784 N N . SER A 1 229 ? 4.388 14.400 -2.731 1.00 90.44 229 SER A N 1
ATOM 1785 C CA . SER A 1 229 ? 3.940 15.523 -3.560 1.00 90.44 229 SER A CA 1
ATOM 1786 C C . SER A 1 229 ? 4.578 15.503 -4.951 1.00 90.44 229 SER A C 1
ATOM 1788 O O . SER A 1 229 ? 3.878 15.680 -5.946 1.00 90.44 229 SER A O 1
ATOM 1790 N N . ALA A 1 230 ? 5.884 15.231 -5.043 1.00 91.69 230 ALA A N 1
ATOM 1791 C CA . ALA A 1 230 ? 6.580 15.115 -6.323 1.00 91.69 230 ALA A CA 1
ATOM 1792 C C . ALA A 1 230 ? 6.063 13.927 -7.150 1.00 91.69 230 ALA A C 1
ATOM 1794 O O . ALA A 1 230 ? 5.754 14.090 -8.328 1.00 91.69 230 ALA A O 1
ATOM 1795 N N . SER A 1 231 ? 5.898 12.752 -6.531 1.00 91.06 231 SER A N 1
ATOM 1796 C CA . SER A 1 231 ? 5.300 11.587 -7.189 1.00 91.06 231 SER A CA 1
ATOM 1797 C C . SER A 1 231 ? 3.865 11.880 -7.614 1.00 91.06 231 SER A C 1
ATOM 1799 O O . SER A 1 231 ? 3.515 11.568 -8.746 1.00 91.06 231 SER A O 1
ATOM 1801 N N . ALA A 1 232 ? 3.054 12.520 -6.764 1.00 89.44 232 ALA A N 1
ATOM 1802 C CA . ALA A 1 232 ? 1.661 12.871 -7.037 1.00 89.44 232 ALA A CA 1
ATOM 1803 C C . ALA A 1 232 ? 1.502 13.792 -8.252 1.00 89.44 232 ALA A C 1
ATOM 1805 O O . ALA A 1 232 ? 0.579 13.587 -9.041 1.00 89.44 232 ALA A O 1
ATOM 1806 N N . ALA A 1 233 ? 2.421 14.749 -8.421 1.00 90.50 233 ALA A N 1
ATOM 1807 C CA . ALA A 1 233 ? 2.475 15.645 -9.572 1.00 90.50 233 ALA A CA 1
ATOM 1808 C C . ALA A 1 233 ? 2.813 14.916 -10.882 1.00 90.50 233 ALA A C 1
ATOM 1810 O O . ALA A 1 233 ? 2.553 15.445 -11.965 1.00 90.50 233 ALA A O 1
ATOM 1811 N N . LEU A 1 234 ? 3.371 13.702 -10.803 1.00 90.81 234 LEU A N 1
ATOM 1812 C CA . LEU A 1 234 ? 3.586 12.893 -11.986 1.00 90.81 234 LEU A CA 1
ATOM 1813 C C . LEU A 1 234 ? 2.266 12.286 -12.491 1.00 90.81 234 LEU A C 1
ATOM 1815 O O . LEU A 1 234 ? 1.412 11.845 -11.717 1.00 90.81 234 LEU A O 1
ATOM 1819 N N . PRO A 1 235 ? 2.115 12.204 -13.814 1.00 89.38 235 PRO A N 1
ATOM 1820 C CA . PRO A 1 235 ? 0.972 11.571 -14.462 1.00 89.38 235 PRO A CA 1
ATOM 1821 C C . PRO A 1 235 ? 0.900 10.063 -14.184 1.00 89.38 235 PRO A C 1
ATOM 1823 O O . PRO A 1 235 ? 1.912 9.366 -14.247 1.00 89.38 235 PRO A O 1
ATOM 1826 N N . SER A 1 236 ? -0.314 9.549 -13.961 1.00 84.50 236 SER A N 1
ATOM 1827 C CA . SER A 1 236 ? -0.572 8.157 -13.553 1.00 84.50 236 SER A CA 1
ATOM 1828 C C . SER A 1 236 ? -0.139 7.101 -14.574 1.00 84.50 236 SER A C 1
ATOM 1830 O O . SER A 1 236 ? 0.266 6.009 -14.184 1.00 84.50 236 SER A O 1
ATOM 1832 N N . LEU A 1 237 ? -0.192 7.411 -15.873 1.00 84.94 237 LEU A N 1
ATOM 1833 C CA . LEU A 1 237 ? 0.206 6.499 -16.950 1.00 84.94 237 LEU A CA 1
ATOM 1834 C C . LEU A 1 237 ? 1.565 6.884 -17.545 1.00 84.94 237 LEU A C 1
ATOM 1836 O O . LEU A 1 237 ? 1.826 8.082 -17.708 1.00 84.94 237 LEU A O 1
ATOM 1840 N N . PRO A 1 238 ? 2.408 5.915 -17.951 1.00 82.75 238 PRO A N 1
ATOM 1841 C CA . PRO A 1 238 ? 3.677 6.223 -18.597 1.00 82.75 238 PRO A CA 1
ATOM 1842 C C . PRO A 1 238 ? 3.472 6.939 -19.944 1.00 82.75 238 PRO A C 1
ATOM 1844 O O . PRO A 1 238 ? 2.429 6.760 -20.581 1.00 82.75 238 PRO A O 1
ATOM 1847 N N . PRO A 1 239 ? 4.459 7.720 -20.426 1.00 76.94 239 PRO A N 1
ATOM 1848 C CA . PRO A 1 239 ? 4.368 8.420 -21.712 1.00 76.94 239 PRO A CA 1
ATOM 1849 C C . PRO A 1 239 ? 4.048 7.502 -22.901 1.00 76.94 239 PRO A C 1
ATOM 1851 O O . PRO A 1 239 ? 3.297 7.896 -23.790 1.00 76.94 239 PRO A O 1
ATOM 1854 N N . SER A 1 240 ? 4.549 6.261 -22.886 1.00 71.25 240 SER A N 1
ATOM 1855 C CA . SER A 1 240 ? 4.317 5.245 -23.924 1.00 71.25 240 SER A CA 1
ATOM 1856 C C . SER A 1 240 ? 2.840 4.894 -24.133 1.00 71.25 240 SER A C 1
ATOM 1858 O O . SER A 1 240 ? 2.451 4.550 -25.246 1.00 71.25 240 SER A O 1
ATOM 1860 N N . PHE A 1 241 ? 1.997 5.030 -23.105 1.00 65.00 241 PHE A N 1
ATOM 1861 C CA . PHE A 1 241 ? 0.547 4.849 -23.241 1.00 65.00 241 PHE A CA 1
ATOM 1862 C C . PHE A 1 241 ? -0.177 6.102 -23.725 1.00 65.00 241 PHE A C 1
ATOM 1864 O O . PHE A 1 241 ? -1.316 6.011 -24.173 1.00 65.00 241 PHE A O 1
ATOM 1871 N N . ARG A 1 242 ? 0.450 7.279 -23.637 1.00 60.00 242 ARG A N 1
ATOM 1872 C CA . ARG A 1 242 ? -0.200 8.543 -24.010 1.00 60.00 242 ARG A CA 1
ATOM 1873 C C . ARG A 1 242 ? -0.101 8.853 -25.490 1.00 60.00 242 ARG A C 1
ATOM 1875 O O . ARG A 1 242 ? -0.937 9.580 -26.004 1.00 60.00 242 ARG A O 1
ATOM 1882 N N . THR A 1 243 ? 0.885 8.291 -26.182 1.00 55.53 243 THR A N 1
ATOM 1883 C CA . THR A 1 243 ? 1.108 8.552 -27.610 1.00 55.53 243 THR A CA 1
ATOM 1884 C C . THR A 1 243 ? 0.186 7.754 -28.535 1.00 55.53 243 THR A C 1
ATOM 1886 O O . THR A 1 243 ? 0.393 7.767 -29.743 1.00 55.53 243 THR A O 1
ATOM 1889 N N . GLY A 1 244 ? -0.815 7.027 -28.016 1.00 51.09 244 GLY A N 1
ATOM 1890 C CA . GLY A 1 244 ? -1.799 6.295 -28.831 1.00 51.09 244 GLY A CA 1
ATOM 1891 C C . GLY A 1 244 ? -1.225 5.160 -29.696 1.00 51.09 244 GLY A C 1
ATOM 1892 O O . GLY A 1 244 ? -1.980 4.450 -30.356 1.00 51.09 244 GLY A O 1
ATOM 1893 N N . ARG A 1 245 ? 0.097 4.928 -29.675 1.00 46.50 245 ARG A N 1
ATOM 1894 C CA . ARG A 1 245 ? 0.776 3.937 -30.527 1.00 46.50 245 ARG A CA 1
ATOM 1895 C C . ARG A 1 245 ? 0.381 2.484 -30.234 1.00 46.50 245 ARG A C 1
ATOM 1897 O O . ARG A 1 245 ? 0.594 1.631 -31.086 1.00 46.50 245 ARG A O 1
ATOM 1904 N N . PHE A 1 246 ? -0.233 2.193 -29.086 1.00 45.56 246 PHE A N 1
ATOM 1905 C CA . PHE A 1 246 ? -0.628 0.828 -28.712 1.00 45.56 246 PHE A CA 1
ATOM 1906 C C . PHE A 1 246 ? -1.943 0.325 -29.322 1.00 45.56 246 PHE A C 1
ATOM 1908 O O . PHE A 1 246 ? -2.293 -0.830 -29.095 1.00 45.56 246 PHE A O 1
ATOM 1915 N N . VAL A 1 247 ? -2.659 1.112 -30.134 1.00 45.56 247 VAL A N 1
ATOM 1916 C CA . VAL A 1 247 ? -3.894 0.601 -30.766 1.00 45.56 247 VAL A CA 1
ATOM 1917 C C . VAL A 1 247 ? -3.623 -0.300 -31.983 1.00 45.56 247 VAL A C 1
ATOM 1919 O O . VAL A 1 247 ? -4.548 -0.892 -32.527 1.00 45.56 247 VAL A O 1
ATOM 1922 N N . HIS A 1 248 ? -2.364 -0.479 -32.399 1.00 45.28 248 HIS A N 1
ATOM 1923 C CA . HIS A 1 248 ? -2.052 -1.259 -33.602 1.00 45.28 248 HIS A CA 1
ATOM 1924 C C . HIS A 1 248 ? -1.598 -2.710 -33.383 1.00 45.28 248 HIS A C 1
ATOM 1926 O O . HIS A 1 248 ? -1.617 -3.465 -34.350 1.00 45.28 248 HIS A O 1
ATOM 1932 N N . ASP A 1 249 ? -1.268 -3.142 -32.161 1.00 44.06 249 ASP A N 1
ATOM 1933 C CA . ASP A 1 249 ? -0.575 -4.433 -31.961 1.00 44.06 249 ASP A CA 1
ATOM 1934 C C . ASP A 1 249 ? -1.451 -5.610 -31.495 1.00 44.06 249 ASP A C 1
ATOM 1936 O O . ASP A 1 249 ? -0.940 -6.682 -31.181 1.00 44.06 249 ASP A O 1
ATOM 1940 N N . LEU A 1 250 ? -2.781 -5.467 -31.480 1.00 42.84 250 LEU A N 1
ATOM 1941 C CA . LEU A 1 250 ? -3.687 -6.547 -31.057 1.00 42.84 250 LEU A CA 1
ATOM 1942 C C . LEU A 1 250 ? -4.834 -6.832 -32.027 1.00 42.84 250 LEU A C 1
ATOM 1944 O O . LEU A 1 250 ? -5.905 -7.213 -31.582 1.00 42.84 250 LEU A O 1
ATOM 1948 N N . GLY A 1 251 ? -4.670 -6.650 -33.342 1.00 46.84 251 GLY A N 1
ATOM 1949 C CA . GLY A 1 251 ? -5.712 -7.032 -34.319 1.00 46.84 251 GLY A CA 1
ATOM 1950 C C . GLY A 1 251 ? -7.098 -6.404 -34.072 1.00 46.84 251 GLY A C 1
ATOM 1951 O O . GLY A 1 251 ? -8.082 -6.791 -34.698 1.00 46.84 251 GLY A O 1
ATOM 1952 N N . THR A 1 252 ? -7.184 -5.445 -33.153 1.00 44.59 252 THR A N 1
ATOM 1953 C CA . THR A 1 252 ? -8.379 -4.695 -32.823 1.00 44.59 252 THR A CA 1
ATOM 1954 C C . THR A 1 252 ? -8.496 -3.580 -33.849 1.00 44.59 252 THR A C 1
ATOM 1956 O O . THR A 1 252 ? -7.512 -2.865 -34.067 1.00 44.59 252 THR A O 1
ATOM 1959 N N . PRO A 1 253 ? -9.657 -3.429 -34.507 1.00 46.56 253 PRO A N 1
ATOM 1960 C CA . PRO A 1 253 ? -9.866 -2.337 -35.446 1.00 46.56 253 PRO A CA 1
ATOM 1961 C C . PRO A 1 253 ? -9.601 -0.998 -34.749 1.00 46.56 253 PRO A C 1
ATOM 1963 O O . PRO A 1 253 ? -9.767 -0.884 -33.531 1.00 46.56 253 PRO A O 1
ATOM 1966 N N . ALA A 1 254 ? -9.160 -0.004 -35.527 1.00 48.59 254 ALA A N 1
ATOM 1967 C CA . ALA A 1 254 ? -8.864 1.343 -35.043 1.00 48.59 254 ALA A CA 1
ATOM 1968 C C . ALA A 1 254 ? -9.971 1.843 -34.091 1.00 48.59 254 ALA A C 1
ATOM 1970 O O . ALA A 1 254 ? -11.150 1.551 -34.318 1.00 48.59 254 ALA A O 1
ATOM 1971 N N . PRO A 1 255 ? -9.618 2.573 -33.019 1.00 43.53 255 PRO A N 1
ATOM 1972 C CA . PRO A 1 255 ? -10.577 2.916 -31.990 1.00 43.53 255 PRO A CA 1
ATOM 1973 C C . PRO A 1 255 ? -11.630 3.836 -32.603 1.00 43.53 255 PRO A C 1
ATOM 1975 O O . PRO A 1 255 ? -11.326 4.895 -33.150 1.00 43.53 255 PRO A O 1
ATOM 1978 N N . SER A 1 256 ? -12.878 3.395 -32.532 1.00 45.31 256 SER A N 1
ATOM 1979 C CA . SER A 1 256 ? -14.024 4.130 -33.035 1.00 45.31 256 SER A CA 1
ATOM 1980 C C . SER A 1 256 ? -14.532 5.084 -31.952 1.00 45.31 256 SER A C 1
ATOM 1982 O O . SER A 1 256 ? -14.905 4.624 -30.867 1.00 45.31 256 SER A O 1
ATOM 1984 N N . LEU A 1 257 ? -14.582 6.393 -32.203 1.00 40.31 257 LEU A N 1
ATOM 1985 C CA . LEU A 1 257 ? -15.190 7.334 -31.256 1.00 40.31 257 LEU A CA 1
ATOM 1986 C C . LEU A 1 257 ? -16.704 7.044 -31.222 1.00 40.31 257 LEU A C 1
ATOM 1988 O O . LEU A 1 257 ? -17.381 7.153 -32.241 1.00 40.31 257 LEU A O 1
ATOM 1992 N N . ALA A 1 258 ? -17.235 6.607 -30.076 1.00 40.91 258 ALA A N 1
ATOM 1993 C CA . ALA A 1 258 ? -18.644 6.210 -29.917 1.00 40.91 258 ALA A CA 1
ATOM 1994 C C . ALA A 1 258 ? -19.147 5.129 -30.910 1.00 40.91 258 ALA A C 1
ATOM 1996 O O . ALA A 1 258 ? -20.323 5.115 -31.270 1.00 40.91 258 ALA A O 1
ATOM 1997 N N . GLY A 1 259 ? -18.271 4.225 -31.365 1.00 42.75 259 GLY A N 1
ATOM 1998 C CA . GLY A 1 259 ? -18.632 3.193 -32.348 1.00 42.75 259 GLY A CA 1
ATOM 1999 C C . GLY A 1 259 ? -18.533 3.640 -33.813 1.00 42.75 259 GLY A C 1
ATOM 2000 O O . GLY A 1 259 ? -18.840 2.851 -34.701 1.00 42.75 259 GLY A O 1
ATOM 2001 N N . MET A 1 260 ? -18.094 4.875 -34.089 1.00 46.41 260 MET A N 1
ATOM 2002 C CA . MET A 1 260 ? -17.851 5.370 -35.451 1.00 46.41 260 MET A CA 1
ATOM 2003 C C . MET A 1 260 ? -16.375 5.272 -35.829 1.00 46.41 260 MET A C 1
ATOM 2005 O O . MET A 1 260 ? -15.512 5.769 -35.103 1.00 46.41 260 MET A O 1
ATOM 2009 N N . GLY A 1 261 ? -16.088 4.637 -36.967 1.00 56.44 261 GLY A N 1
ATOM 2010 C CA . GLY A 1 261 ? -14.759 4.664 -37.572 1.00 56.44 261 GLY A CA 1
ATOM 2011 C C . GLY A 1 261 ? -14.317 6.096 -37.893 1.00 56.44 261 GLY A C 1
ATOM 2012 O O . GLY A 1 261 ? -15.141 7.005 -38.026 1.00 56.44 261 GLY A O 1
ATOM 2013 N N . LEU A 1 262 ? -13.000 6.311 -37.963 1.00 53.28 262 LEU A N 1
ATOM 2014 C CA . LEU A 1 262 ? -12.401 7.630 -38.210 1.00 53.28 262 LEU A CA 1
ATOM 2015 C C . LEU A 1 262 ? -12.875 8.243 -39.543 1.00 53.28 262 LEU A C 1
ATOM 2017 O O . LEU A 1 262 ? -13.028 9.457 -39.652 1.00 53.28 262 LEU A O 1
ATOM 2021 N N . ASP A 1 263 ? -13.151 7.383 -40.522 1.00 57.53 263 ASP A N 1
ATOM 2022 C CA . ASP A 1 263 ? -13.773 7.676 -41.813 1.00 57.53 263 ASP A CA 1
ATOM 2023 C C . ASP A 1 263 ? -15.175 8.282 -41.651 1.00 57.53 263 ASP A C 1
ATOM 2025 O O . ASP A 1 263 ? -15.450 9.363 -42.166 1.00 57.53 263 ASP A O 1
ATOM 2029 N N . VAL A 1 264 ? -16.031 7.658 -40.838 1.00 57.84 264 VAL A N 1
ATOM 2030 C CA . VAL A 1 264 ? -17.397 8.136 -40.556 1.00 57.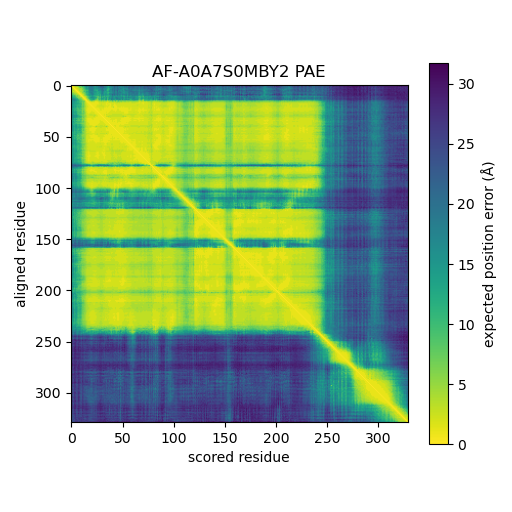84 264 VAL A CA 1
ATOM 2031 C C . VAL A 1 264 ? -17.382 9.450 -39.772 1.00 57.84 264 VAL A C 1
ATOM 2033 O O . VAL A 1 264 ? -18.259 10.301 -39.941 1.00 57.84 264 VAL A O 1
ATOM 2036 N N . LEU A 1 265 ? -16.393 9.628 -38.895 1.00 54.66 265 LEU A N 1
ATOM 2037 C CA . LEU A 1 265 ? -16.247 10.845 -38.104 1.00 54.66 265 LEU A CA 1
ATOM 2038 C C . LEU A 1 265 ? -15.785 12.030 -38.951 1.00 54.66 265 LEU A C 1
ATOM 2040 O O . LEU A 1 265 ? -16.305 13.134 -38.789 1.00 54.66 265 LEU A O 1
ATOM 2044 N N . SER A 1 266 ? -14.849 11.780 -39.871 1.00 58.44 266 SER A N 1
ATOM 2045 C CA . SER A 1 266 ? -14.406 12.745 -40.874 1.00 58.44 266 SER A CA 1
ATOM 2046 C C . SER A 1 266 ? -15.583 13.178 -41.752 1.00 58.44 266 SER A C 1
ATOM 2048 O O . SER A 1 266 ? -15.876 14.369 -41.830 1.00 58.44 266 SER A O 1
ATOM 2050 N N . ASP A 1 267 ? -16.364 12.226 -42.267 1.00 55.66 267 ASP A N 1
ATOM 2051 C CA . ASP A 1 267 ? -17.551 12.511 -43.081 1.00 55.66 267 ASP A CA 1
ATOM 2052 C C . ASP A 1 267 ? -18.618 13.319 -42.329 1.00 55.66 267 ASP A C 1
ATOM 2054 O O . ASP A 1 267 ? -19.270 14.194 -42.900 1.00 55.66 267 ASP A O 1
ATOM 2058 N N . ARG A 1 268 ? -18.814 13.067 -41.029 1.00 58.00 268 ARG A N 1
ATOM 2059 C CA . ARG A 1 268 ? -19.777 13.824 -40.211 1.00 58.00 268 ARG A CA 1
ATOM 2060 C C . ARG A 1 268 ? -19.296 15.223 -39.845 1.00 58.00 268 ARG A C 1
ATOM 2062 O O . ARG A 1 268 ? -20.126 16.123 -39.758 1.00 58.00 268 ARG A O 1
ATOM 2069 N N . LEU A 1 269 ? -17.997 15.418 -39.640 1.00 55.97 269 LEU A N 1
ATOM 2070 C CA . LEU A 1 269 ? -17.404 16.746 -39.454 1.00 55.97 269 LEU A CA 1
ATOM 2071 C C . LEU A 1 269 ? -17.522 17.588 -40.727 1.00 55.97 269 LEU A C 1
ATOM 2073 O O . LEU A 1 269 ? -17.843 18.771 -40.651 1.00 55.97 269 LEU A O 1
ATOM 2077 N N . VAL A 1 270 ? -17.337 16.957 -41.887 1.00 53.88 270 VAL A N 1
ATOM 2078 C CA . VAL A 1 270 ? -17.462 17.590 -43.204 1.00 53.88 270 VAL A CA 1
ATOM 2079 C C . VAL A 1 270 ? -18.916 17.934 -43.534 1.00 53.88 270 VAL A C 1
ATOM 2081 O O . VAL A 1 270 ? -19.208 19.047 -43.963 1.00 53.88 270 VAL A O 1
ATOM 2084 N N . ASN A 1 271 ? -19.853 17.017 -43.286 1.00 50.53 271 ASN A N 1
ATOM 2085 C CA . ASN A 1 271 ? -21.250 17.194 -43.695 1.00 50.53 271 ASN A CA 1
ATOM 2086 C C . ASN A 1 271 ? -22.150 17.838 -42.619 1.00 50.53 271 ASN A C 1
ATOM 2088 O O . ASN A 1 271 ? -23.262 18.265 -42.923 1.00 50.53 271 ASN A O 1
ATOM 2092 N N . GLY A 1 272 ? -21.708 17.895 -41.358 1.00 52.09 272 GLY A N 1
ATOM 2093 C CA . GLY A 1 272 ? -22.533 18.273 -40.204 1.00 52.09 272 GLY A CA 1
ATOM 2094 C C . GLY A 1 272 ? -22.497 19.746 -39.787 1.00 52.09 272 GLY A C 1
ATOM 2095 O O . GLY A 1 272 ? -23.311 20.148 -38.955 1.00 52.09 272 GLY A O 1
ATOM 2096 N N . GLY A 1 273 ? -21.605 20.576 -40.335 1.00 46.59 273 GLY A N 1
ATOM 2097 C CA . GLY A 1 273 ? -21.628 22.004 -40.017 1.00 46.59 273 GLY A CA 1
ATOM 2098 C C . GLY A 1 273 ? -20.513 22.830 -40.644 1.00 46.59 273 GLY A C 1
ATOM 2099 O O . GLY A 1 273 ? -19.372 22.729 -40.226 1.00 46.59 273 GLY A O 1
ATOM 2100 N N . SER A 1 274 ? -20.891 23.707 -41.579 1.00 46.41 274 SER A N 1
ATOM 2101 C CA . SER A 1 274 ? -20.242 24.983 -41.937 1.00 46.41 274 SER A CA 1
ATOM 2102 C C . SER A 1 274 ? -18.704 25.034 -42.016 1.00 46.41 274 SER A C 1
ATOM 2104 O O . SER A 1 274 ? -18.119 26.097 -41.805 1.00 46.41 274 SER A O 1
ATOM 2106 N N . ILE A 1 275 ? -18.028 23.942 -42.359 1.00 49.03 275 ILE A N 1
ATOM 2107 C CA . ILE A 1 275 ? -16.662 23.997 -42.878 1.00 49.03 275 ILE A CA 1
ATOM 2108 C C . ILE A 1 275 ? -16.815 23.796 -44.377 1.00 49.03 275 ILE A C 1
ATOM 2110 O O . ILE A 1 275 ? -16.871 22.676 -44.868 1.00 49.03 275 ILE A O 1
ATOM 2114 N N . HIS A 1 276 ? -16.977 24.902 -45.103 1.00 47.12 276 HIS A N 1
ATOM 2115 C CA . HIS A 1 276 ? -17.233 24.888 -46.546 1.00 47.12 276 HIS A CA 1
ATOM 2116 C C . HIS A 1 276 ? -16.050 24.391 -47.387 1.00 47.12 276 HIS A C 1
ATOM 2118 O O . HIS A 1 276 ? -16.146 24.401 -48.609 1.00 47.12 276 HIS A O 1
ATOM 2124 N N . ASP A 1 277 ? -14.965 23.935 -46.759 1.00 53.59 277 ASP A N 1
ATOM 2125 C CA . ASP A 1 277 ? -13.815 23.420 -47.480 1.00 53.59 277 ASP A CA 1
ATOM 2126 C C . ASP A 1 277 ? -13.131 22.270 -46.724 1.00 53.59 277 ASP A C 1
ATOM 2128 O O . ASP A 1 277 ? -12.191 22.450 -45.948 1.00 53.59 277 ASP A O 1
ATOM 2132 N N . SER A 1 278 ? -13.651 21.056 -46.918 1.00 52.44 278 SER A N 1
ATOM 2133 C CA . SER A 1 278 ? -13.065 19.821 -46.381 1.00 52.44 278 SER A CA 1
ATOM 2134 C C . SER A 1 278 ? -11.717 19.481 -47.017 1.00 52.44 278 SER A C 1
ATOM 2136 O O . SER A 1 278 ? -10.924 18.752 -46.416 1.00 52.44 278 SER A O 1
ATOM 2138 N N . SER A 1 279 ? -11.437 20.035 -48.201 1.00 52.69 279 SER A N 1
ATOM 2139 C CA . SER A 1 279 ? -10.180 19.829 -48.917 1.00 52.69 279 SER A CA 1
ATOM 2140 C C . SER A 1 279 ? -8.997 20.418 -48.146 1.00 52.69 279 SER A C 1
ATOM 2142 O O . SER A 1 279 ? -7.995 19.734 -47.965 1.00 52.69 279 SER A O 1
ATOM 2144 N N . ALA A 1 280 ? -9.163 21.600 -47.542 1.00 52.88 280 ALA A N 1
ATOM 2145 C CA . ALA A 1 280 ? -8.123 22.255 -46.753 1.00 52.88 280 ALA A CA 1
ATOM 2146 C C . ALA A 1 280 ? -7.742 21.464 -45.487 1.00 52.88 280 ALA A C 1
ATOM 2148 O O . ALA A 1 280 ? -6.565 21.355 -45.153 1.00 52.88 280 ALA A O 1
ATOM 2149 N N . LEU A 1 281 ? -8.714 20.862 -44.789 1.00 57.34 281 LEU A N 1
ATOM 2150 C CA . LEU A 1 281 ? -8.420 20.002 -43.633 1.00 57.34 281 LEU A CA 1
ATOM 2151 C C . LEU A 1 281 ? -7.742 18.696 -44.052 1.00 57.34 281 LEU A C 1
ATOM 2153 O O . LEU A 1 281 ? -6.852 18.226 -43.345 1.00 57.34 281 LEU A O 1
ATOM 2157 N N . HIS A 1 282 ? -8.122 18.125 -45.197 1.00 59.00 282 HIS A N 1
ATOM 2158 C CA . HIS A 1 282 ? -7.462 16.935 -45.729 1.00 59.00 282 HIS A CA 1
ATOM 2159 C C . HIS A 1 282 ? -6.034 17.213 -46.206 1.00 59.00 282 HIS A C 1
ATOM 2161 O O . HIS A 1 282 ? -5.150 16.404 -45.935 1.00 59.00 282 HIS A O 1
ATOM 2167 N N . GLU A 1 283 ? -5.788 18.353 -46.852 1.00 60.72 283 GLU A N 1
ATOM 2168 C CA . GLU A 1 283 ? -4.450 18.783 -47.267 1.00 60.72 283 GLU A CA 1
ATOM 2169 C C . GLU A 1 283 ? -3.555 19.073 -46.059 1.00 60.72 283 GLU A C 1
ATOM 2171 O O . GLU A 1 283 ? -2.426 18.589 -46.000 1.00 60.72 283 GLU A O 1
ATOM 2176 N N . VAL A 1 284 ? -4.070 19.777 -45.044 1.00 55.78 284 VAL A N 1
ATOM 2177 C CA . VAL A 1 284 ? -3.330 20.026 -43.798 1.00 55.78 284 VAL A CA 1
ATOM 2178 C C . VAL A 1 284 ? -3.054 18.716 -43.063 1.00 55.78 284 VAL A C 1
ATOM 2180 O O . VAL A 1 284 ? -1.924 18.490 -42.646 1.00 55.78 284 VAL A O 1
ATOM 2183 N N . ALA A 1 285 ? -4.032 17.812 -42.951 1.00 61.38 285 ALA A N 1
ATOM 2184 C CA . ALA A 1 285 ? -3.813 16.506 -42.336 1.00 61.38 285 ALA A CA 1
ATOM 2185 C C . ALA A 1 285 ? -2.772 15.677 -43.105 1.00 61.38 285 ALA A C 1
ATOM 2187 O O . ALA A 1 285 ? -1.935 15.035 -42.477 1.00 61.38 285 ALA A O 1
ATOM 2188 N N . ALA A 1 286 ? -2.766 15.724 -44.441 1.00 71.75 286 ALA A N 1
ATOM 2189 C CA . ALA A 1 286 ? -1.800 15.006 -45.273 1.00 71.75 286 ALA A CA 1
ATOM 2190 C C . ALA A 1 286 ? -0.352 15.508 -45.112 1.00 71.75 286 ALA A C 1
ATOM 2192 O O . ALA A 1 286 ? 0.583 14.742 -45.343 1.00 71.75 286 ALA A O 1
ATOM 2193 N N . LEU A 1 287 ? -0.163 16.764 -44.694 1.00 63.31 287 LEU A N 1
ATOM 2194 C CA . LEU A 1 287 ? 1.150 17.354 -44.405 1.00 63.31 287 LEU A CA 1
ATOM 2195 C C . LEU A 1 287 ? 1.668 17.031 -42.999 1.00 63.31 287 LEU A C 1
ATOM 2197 O O . LEU A 1 287 ? 2.846 17.244 -42.715 1.00 63.31 287 LEU A O 1
ATOM 2201 N N . LEU A 1 288 ? 0.804 16.524 -42.123 1.00 65.06 288 LEU A N 1
ATOM 2202 C CA . LEU A 1 288 ? 1.146 16.195 -40.748 1.00 65.06 288 LEU A CA 1
ATOM 2203 C C . LEU A 1 288 ? 1.636 14.757 -40.631 1.00 65.06 288 LEU A C 1
ATOM 2205 O O . LEU A 1 288 ? 1.130 13.833 -41.274 1.00 65.06 288 LEU A O 1
ATOM 2209 N N . SER A 1 289 ? 2.597 14.548 -39.738 1.00 75.56 289 SER A N 1
ATOM 2210 C CA . SER A 1 289 ? 2.948 13.207 -39.292 1.00 75.56 289 SER A CA 1
ATOM 2211 C C . SER A 1 289 ? 1.731 12.532 -38.649 1.00 75.56 289 SER A C 1
ATOM 2213 O O . SER A 1 289 ? 0.836 13.184 -38.104 1.00 75.56 289 SER A O 1
ATOM 2215 N N . LYS A 1 290 ? 1.695 11.194 -38.654 1.00 63.97 290 LYS A N 1
ATOM 2216 C CA . LYS A 1 290 ? 0.600 10.438 -38.017 1.00 63.97 290 LYS A CA 1
ATOM 2217 C C . LYS A 1 290 ? 0.392 10.828 -36.547 1.00 63.97 290 LYS A C 1
ATOM 2219 O O . LYS A 1 290 ? -0.729 10.785 -36.055 1.00 63.97 290 LYS A O 1
ATOM 2224 N N . GLU A 1 291 ? 1.457 11.208 -35.849 1.00 55.06 291 GLU A N 1
ATOM 2225 C CA . GLU A 1 291 ? 1.415 11.642 -34.448 1.00 55.06 291 GLU A CA 1
ATOM 2226 C C . GLU A 1 291 ? 0.716 12.993 -34.284 1.00 55.06 291 GLU A C 1
ATOM 2228 O O . GLU A 1 291 ? -0.134 13.148 -33.408 1.00 55.06 291 GLU A O 1
ATOM 2233 N N . GLU A 1 292 ? 1.003 13.942 -35.170 1.00 60.84 292 GLU A N 1
ATOM 2234 C CA . GLU A 1 292 ? 0.353 15.253 -35.192 1.00 60.84 292 GLU A CA 1
ATOM 2235 C C . GLU A 1 292 ? -1.122 15.151 -35.599 1.00 60.84 292 GLU A C 1
ATOM 2237 O O . GLU A 1 292 ? -1.963 15.839 -35.021 1.00 60.84 292 GLU A O 1
ATOM 2242 N N . GLN A 1 293 ? -1.466 14.238 -36.514 1.00 69.69 293 GLN A N 1
ATOM 2243 C CA . GLN A 1 293 ? -2.861 13.940 -36.860 1.00 69.69 293 GLN A CA 1
ATOM 2244 C C . GLN A 1 293 ? -3.650 13.424 -35.642 1.00 69.69 293 GLN A C 1
ATOM 2246 O O . GLN A 1 293 ? -4.774 13.865 -35.397 1.00 69.69 293 GLN A O 1
ATOM 2251 N N . TRP A 1 294 ? -3.060 12.534 -34.834 1.00 67.00 294 TRP A N 1
ATOM 2252 C CA . TRP A 1 294 ? -3.684 12.034 -33.602 1.00 67.00 294 TRP A CA 1
ATOM 2253 C C . TRP A 1 294 ? -3.827 13.114 -32.528 1.00 67.00 294 TRP A C 1
ATOM 2255 O O . TRP A 1 294 ? -4.878 13.208 -31.891 1.00 67.00 294 TRP A O 1
ATOM 2265 N N . ALA A 1 295 ? -2.800 13.945 -32.341 1.00 60.75 295 ALA A N 1
ATOM 2266 C CA . ALA A 1 295 ? -2.861 15.074 -31.417 1.00 60.75 295 ALA A CA 1
ATOM 2267 C C . ALA A 1 295 ? -3.969 16.058 -31.822 1.00 60.75 295 ALA A C 1
ATOM 2269 O O . ALA A 1 295 ? -4.763 16.482 -30.983 1.00 60.75 295 ALA A O 1
ATOM 2270 N N . MET A 1 296 ? -4.079 16.348 -33.119 1.00 70.25 296 MET A N 1
ATOM 2271 C CA . MET A 1 296 ? -5.127 17.192 -33.681 1.00 70.25 296 MET A CA 1
ATOM 2272 C C . MET A 1 296 ? -6.523 16.583 -33.470 1.00 70.25 296 MET A C 1
ATOM 2274 O O . MET A 1 296 ? -7.426 17.277 -33.008 1.00 70.25 296 MET A O 1
ATOM 2278 N N . ALA A 1 297 ? -6.703 15.281 -33.714 1.00 70.06 297 ALA A N 1
ATOM 2279 C CA . ALA A 1 297 ? -7.973 14.585 -33.485 1.00 70.06 297 ALA A CA 1
ATOM 2280 C C . ALA A 1 297 ? -8.402 14.583 -32.005 1.00 70.06 297 ALA A C 1
ATOM 2282 O O . ALA A 1 297 ? -9.579 14.798 -31.695 1.00 70.06 297 ALA A O 1
ATOM 2283 N N . ALA A 1 298 ? -7.461 14.378 -31.079 1.00 64.81 298 ALA A N 1
ATOM 2284 C CA . ALA A 1 298 ? -7.726 14.450 -29.643 1.00 64.81 298 ALA A CA 1
ATOM 2285 C C . ALA A 1 298 ? -8.139 15.868 -29.215 1.00 64.81 298 ALA A C 1
ATOM 2287 O O . ALA A 1 298 ? -9.096 16.038 -28.457 1.00 64.81 298 ALA A O 1
ATOM 2288 N N . LEU A 1 299 ? -7.464 16.887 -29.753 1.00 66.88 299 LEU A N 1
ATOM 2289 C CA . LEU A 1 299 ? -7.742 18.293 -29.468 1.00 66.88 299 LEU A CA 1
ATOM 2290 C C . LEU A 1 299 ? -9.119 18.710 -30.009 1.00 66.88 299 LEU A C 1
ATOM 2292 O O . LEU A 1 299 ? -9.911 19.300 -29.274 1.00 66.88 299 LEU A O 1
ATOM 2296 N N . PHE A 1 300 ? -9.469 18.300 -31.234 1.00 71.62 300 PHE A N 1
ATOM 2297 C CA . PHE A 1 300 ? -10.812 18.497 -31.788 1.00 71.62 300 PHE A CA 1
ATOM 2298 C C . PHE A 1 300 ? -11.893 17.785 -30.979 1.00 71.62 300 PHE A C 1
ATOM 2300 O O . PHE A 1 300 ? -12.939 18.374 -30.721 1.00 71.62 300 PHE A O 1
ATOM 2307 N N . SER A 1 301 ? -11.642 16.551 -30.540 1.00 64.94 301 SER A N 1
ATOM 2308 C CA . SER A 1 301 ? -12.593 15.796 -29.715 1.00 64.94 301 SER A CA 1
ATOM 2309 C C . SER A 1 301 ? -12.847 16.484 -28.371 1.00 64.94 301 SER A C 1
ATOM 2311 O O . SER A 1 301 ? -13.989 16.540 -27.915 1.00 64.94 301 SER A O 1
ATOM 2313 N N . SER A 1 302 ? -11.803 17.055 -27.760 1.00 59.94 302 SER A N 1
ATOM 2314 C CA . SER A 1 302 ? -11.922 17.836 -26.525 1.00 59.94 302 SER A CA 1
ATOM 2315 C C . SER A 1 302 ? -12.733 19.116 -26.740 1.00 59.94 302 SER A C 1
ATOM 2317 O O . SER A 1 302 ? -13.675 19.369 -25.992 1.00 59.94 302 SER A O 1
ATOM 2319 N N . LEU A 1 303 ? -12.427 19.882 -27.793 1.00 63.09 303 LEU A N 1
ATOM 2320 C CA . LEU A 1 303 ? -13.149 21.114 -28.133 1.00 63.09 303 LEU A CA 1
ATOM 2321 C C . LEU A 1 303 ? -14.624 20.849 -28.475 1.00 63.09 303 LEU A C 1
ATOM 2323 O O . LEU A 1 303 ? -15.505 21.605 -28.073 1.00 63.09 303 LEU A O 1
ATOM 2327 N N . LEU A 1 304 ? -14.917 19.750 -29.175 1.00 66.75 304 LEU A N 1
ATOM 2328 C CA . LEU A 1 304 ? -16.286 19.310 -29.454 1.00 66.75 304 LEU A CA 1
ATOM 2329 C C . LEU A 1 304 ? -17.035 18.939 -28.177 1.00 66.75 304 LEU A C 1
ATOM 2331 O O . LEU A 1 304 ? -18.184 19.342 -28.007 1.00 66.75 304 LEU A O 1
ATOM 2335 N N . ALA A 1 305 ? -16.400 18.188 -27.276 1.00 64.31 305 ALA A N 1
ATOM 2336 C CA . ALA A 1 305 ? -17.004 17.819 -26.002 1.00 64.31 305 ALA A CA 1
ATOM 2337 C C . ALA A 1 305 ? -17.320 19.055 -25.144 1.00 64.31 305 ALA A C 1
ATOM 2339 O O . ALA A 1 305 ? -18.365 19.099 -24.496 1.00 64.31 305 ALA A O 1
ATOM 2340 N N . GLU A 1 306 ? -16.452 20.064 -25.166 1.00 64.50 306 GLU A N 1
ATOM 2341 C CA . GLU A 1 306 ? -16.644 21.333 -24.464 1.00 64.50 306 GLU A CA 1
ATOM 2342 C C . GLU A 1 306 ? -17.769 22.168 -25.098 1.00 64.50 306 GLU A C 1
ATOM 2344 O O . GLU A 1 306 ? -18.717 22.546 -24.410 1.00 64.50 306 GLU A O 1
ATOM 2349 N N . SER A 1 307 ? -17.775 22.320 -26.427 1.00 66.12 307 SER A N 1
ATOM 2350 C CA . SER A 1 307 ? -18.843 23.026 -27.153 1.00 66.12 307 SER A CA 1
ATOM 2351 C C . SER A 1 307 ? -20.219 22.361 -26.988 1.00 66.12 307 SER A C 1
ATOM 2353 O O . SER A 1 307 ? -21.243 23.040 -26.865 1.00 66.12 307 SER A O 1
ATOM 2355 N N . LEU A 1 308 ? -20.267 21.025 -26.934 1.00 64.38 308 LEU A N 1
ATOM 2356 C CA . LEU A 1 308 ? -21.499 20.282 -26.665 1.00 64.38 308 LEU A CA 1
ATOM 2357 C C . LEU A 1 308 ? -22.000 20.486 -25.230 1.00 64.38 308 LEU A C 1
ATOM 2359 O O . LEU A 1 308 ? -23.213 20.560 -25.037 1.00 64.38 308 LEU A O 1
ATOM 2363 N N . ARG A 1 309 ? -21.109 20.628 -24.237 1.00 66.75 309 ARG A N 1
ATOM 2364 C CA . ARG A 1 309 ? -21.501 20.966 -22.854 1.00 66.75 309 ARG A CA 1
ATOM 2365 C C . ARG A 1 309 ? -22.093 22.369 -22.754 1.00 66.75 309 ARG A C 1
ATOM 2367 O O . ARG A 1 309 ? -23.049 22.557 -22.007 1.00 66.75 309 ARG A O 1
ATOM 2374 N N . GLU A 1 310 ? -21.560 23.327 -23.508 1.00 68.38 310 GLU A N 1
ATOM 2375 C CA . GLU A 1 310 ? -22.076 24.701 -23.534 1.00 68.38 310 GLU A CA 1
ATOM 2376 C C . GLU A 1 310 ? -23.436 24.802 -24.238 1.00 68.38 310 GLU A C 1
ATOM 2378 O O . GLU A 1 310 ? -24.336 25.494 -23.761 1.00 68.38 310 GLU A O 1
ATOM 2383 N N . ARG A 1 311 ? -23.615 24.095 -25.364 1.00 64.69 311 ARG A N 1
ATOM 2384 C CA . ARG A 1 311 ? -24.860 24.138 -26.155 1.00 64.69 311 ARG A CA 1
ATOM 2385 C C . ARG A 1 311 ? -25.977 23.259 -25.601 1.00 64.69 311 ARG A C 1
ATOM 2387 O O . ARG A 1 311 ? -27.149 23.596 -25.758 1.00 64.69 311 ARG A O 1
ATOM 2394 N N . TRP A 1 312 ? -25.631 22.156 -24.947 1.00 60.97 312 TRP A N 1
ATOM 2395 C CA . TRP A 1 312 ? -26.569 21.271 -24.263 1.00 60.97 312 TRP A CA 1
ATOM 2396 C C . TRP A 1 312 ? -26.131 21.081 -22.811 1.00 60.97 312 TRP A C 1
ATOM 2398 O O . TRP A 1 312 ? -25.585 20.027 -22.472 1.00 60.97 312 TRP A O 1
ATOM 2408 N N . PRO A 1 313 ? -26.401 22.058 -21.921 1.00 60.91 313 PRO A N 1
ATOM 2409 C CA . PRO A 1 313 ? -26.230 21.826 -20.498 1.00 60.91 313 PRO A CA 1
ATOM 2410 C C . PRO A 1 313 ? -27.088 20.617 -20.132 1.00 60.91 313 PRO A C 1
ATOM 2412 O O . PRO A 1 313 ? -28.310 20.627 -20.322 1.00 60.91 313 PRO A O 1
ATOM 2415 N N . LEU A 1 314 ? -26.427 19.545 -19.685 1.00 53.06 314 LEU A N 1
ATOM 2416 C CA . LEU A 1 314 ? -27.072 18.306 -19.270 1.00 53.06 314 LEU A CA 1
ATOM 2417 C C . LEU A 1 314 ? -28.214 18.678 -18.323 1.00 53.06 314 LEU A C 1
ATOM 2419 O O . LEU A 1 314 ? -27.986 19.226 -17.245 1.00 53.06 314 LEU A O 1
ATOM 2423 N N . ARG A 1 315 ? -29.459 18.446 -18.759 1.00 50.06 315 ARG A N 1
ATOM 2424 C CA . ARG A 1 315 ? -30.635 18.673 -17.919 1.00 50.06 315 ARG A CA 1
ATOM 2425 C C . ARG A 1 315 ? -30.467 17.810 -16.680 1.00 50.06 315 ARG A C 1
ATOM 2427 O O . ARG A 1 315 ? -30.535 16.589 -16.769 1.00 50.06 315 ARG A O 1
ATOM 2434 N N . ASP A 1 316 ? -30.259 18.474 -15.554 1.00 50.66 316 ASP A N 1
ATOM 2435 C CA . ASP A 1 316 ? -30.113 17.876 -14.238 1.00 50.66 316 ASP A CA 1
ATOM 2436 C C . ASP A 1 316 ? -31.309 16.946 -13.961 1.00 50.66 316 ASP A C 1
ATOM 2438 O O . ASP A 1 316 ? -32.438 17.383 -13.699 1.00 50.66 316 ASP A O 1
ATOM 2442 N N . SER A 1 317 ? -31.088 15.637 -14.110 1.00 52.38 317 SER A N 1
ATOM 2443 C CA . SER A 1 317 ? -32.129 14.604 -14.036 1.00 52.38 317 SER A CA 1
ATOM 2444 C C . SER A 1 317 ? -32.745 14.491 -12.639 1.00 52.38 317 SER A C 1
ATOM 2446 O O . SER A 1 317 ? -33.796 13.869 -12.469 1.00 52.38 317 SER A O 1
ATOM 2448 N N . SER A 1 318 ? -32.140 15.145 -11.645 1.00 53.50 318 SER A N 1
ATOM 2449 C CA . SER A 1 318 ? -32.643 15.267 -10.278 1.00 53.50 318 SER A CA 1
ATOM 2450 C C . SER A 1 318 ? -33.970 16.041 -10.191 1.00 53.50 318 SER A C 1
ATOM 2452 O O . SER A 1 318 ? -34.810 15.722 -9.349 1.00 53.50 318 SER A O 1
ATOM 2454 N N . LYS A 1 319 ? -34.250 16.980 -11.110 1.00 54.06 319 LYS A N 1
ATOM 2455 C CA . LYS A 1 319 ? -35.510 17.757 -11.106 1.00 54.06 319 LYS A CA 1
ATOM 2456 C C . LYS A 1 319 ? -36.689 17.061 -11.795 1.00 54.06 319 LYS A C 1
ATOM 2458 O O . LYS A 1 319 ? -37.828 17.501 -11.642 1.00 54.06 319 LYS A O 1
ATOM 2463 N N . ALA A 1 320 ? -36.460 15.960 -12.514 1.00 53.84 320 ALA A N 1
ATOM 2464 C CA . ALA A 1 320 ? -37.524 15.249 -13.230 1.00 53.84 320 ALA A CA 1
ATOM 2465 C C . ALA A 1 320 ? -38.379 14.333 -12.327 1.00 53.84 320 ALA A C 1
ATOM 2467 O O . ALA A 1 320 ? -39.507 14.008 -12.693 1.00 53.84 320 ALA A O 1
ATOM 2468 N N . LYS A 1 321 ? -37.907 13.960 -11.125 1.00 53.94 321 LYS A N 1
ATOM 2469 C CA . LYS A 1 321 ? -38.643 13.053 -10.218 1.00 53.94 321 LYS A CA 1
ATOM 2470 C C . LYS A 1 321 ? -39.674 13.729 -9.301 1.00 53.94 321 LYS A C 1
ATOM 2472 O O . LYS A 1 321 ? -40.492 13.033 -8.711 1.00 53.94 321 LYS A O 1
ATOM 2477 N N . ALA A 1 322 ? -39.725 15.061 -9.219 1.00 55.34 322 ALA A N 1
ATOM 2478 C CA . ALA A 1 322 ? -40.631 15.759 -8.292 1.00 55.34 322 ALA A CA 1
ATOM 2479 C C . ALA A 1 322 ? -42.069 15.990 -8.816 1.00 55.34 322 ALA A C 1
ATOM 2481 O O . ALA A 1 322 ? -42.900 16.530 -8.091 1.00 55.34 322 ALA A O 1
ATOM 2482 N N . LYS A 1 323 ? -42.400 15.604 -10.060 1.00 53.31 323 LYS A N 1
ATOM 2483 C CA . LYS A 1 323 ? -43.710 15.917 -10.678 1.00 53.31 323 LYS A CA 1
ATOM 2484 C C . LYS A 1 323 ? -44.619 14.721 -10.986 1.00 53.31 323 LYS A C 1
ATOM 2486 O O . LYS A 1 323 ? -45.698 14.930 -11.531 1.00 53.31 323 LYS A O 1
ATOM 2491 N N . GLN A 1 324 ? -44.239 13.497 -10.612 1.00 52.78 324 GLN A N 1
ATOM 2492 C CA . GLN A 1 324 ? -45.010 12.282 -10.936 1.00 52.78 324 GLN A CA 1
ATOM 2493 C C . GLN A 1 324 ? -45.846 11.695 -9.782 1.00 52.78 324 GLN A C 1
ATOM 2495 O O . GLN A 1 324 ? -46.410 10.619 -9.933 1.00 52.78 324 GLN A O 1
ATOM 2500 N N . GLY A 1 325 ? -45.994 12.402 -8.657 1.00 53.53 325 GLY A N 1
ATOM 2501 C CA . GLY A 1 325 ? -46.736 11.919 -7.483 1.00 53.53 325 GLY A CA 1
ATOM 2502 C C . GLY A 1 325 ? -47.963 12.755 -7.113 1.00 53.53 325 GLY A C 1
ATOM 2503 O O . GLY A 1 325 ? -48.069 13.163 -5.964 1.00 53.53 325 GLY A O 1
ATOM 2504 N N . LYS A 1 326 ? -48.853 13.093 -8.060 1.00 54.56 326 LYS A N 1
ATOM 2505 C CA . LYS A 1 326 ? -50.166 13.702 -7.738 1.00 54.56 326 LYS A CA 1
ATOM 2506 C C . LYS A 1 326 ? -51.173 13.599 -8.893 1.00 54.56 326 LYS A C 1
ATOM 2508 O O . LYS A 1 326 ? -51.624 14.609 -9.419 1.00 54.56 326 LYS A O 1
ATOM 2513 N N . ARG A 1 327 ? -51.532 12.383 -9.312 1.00 57.75 327 ARG A N 1
ATOM 2514 C CA . ARG A 1 327 ? -52.763 12.127 -10.085 1.00 57.75 327 ARG A CA 1
ATOM 2515 C C . ARG A 1 327 ? -53.274 10.706 -9.820 1.00 57.75 327 ARG A C 1
ATOM 2517 O O . ARG A 1 327 ? -52.690 9.760 -10.329 1.00 57.75 327 ARG A O 1
ATOM 2524 N N . GLY A 1 328 ? -54.394 10.618 -9.100 1.00 59.72 328 GLY A N 1
ATOM 2525 C CA . GLY A 1 328 ? -55.339 9.496 -9.141 1.00 59.72 328 GLY A CA 1
ATOM 2526 C C . GLY A 1 328 ? -55.291 8.535 -7.952 1.00 59.72 328 GLY A C 1
ATOM 2527 O O . GLY A 1 328 ? -54.299 7.831 -7.792 1.00 59.72 328 GLY A O 1
ATOM 2528 N N . GLY A 1 329 ? -56.393 8.478 -7.192 1.00 46.59 329 GLY A N 1
ATOM 2529 C CA . GLY A 1 329 ? -56.687 7.457 -6.180 1.00 46.59 329 GLY A CA 1
ATOM 2530 C C . GLY A 1 329 ? -57.150 8.048 -4.867 1.00 46.59 329 GLY A C 1
ATOM 2531 O O . GLY A 1 329 ? -56.344 7.984 -3.919 1.00 46.59 329 GLY A O 1
#

InterPro domains:
  IPR001478 PDZ domain [PS50106] (112-186)
  IPR001478 PDZ domain [SM00228] (21-90)
  IPR001478 PDZ domain [SM00228] (122-202)
  IPR036034 PDZ superfamily [G3DSA:2.30.42.10] (120-215)
  IPR036034 PDZ superfamily [SSF50156] (28-89)
  IPR036034 PDZ superfamily [SSF50156] (113-204)

Radius of gyration: 25.58 Å; Cα contacts (8 Å, |Δi|>4): 484; chains: 1; bounding box: 78×46×72 Å

Organism: NCBI:txid233186

Foldseek 3Di:
DCVVVVPPPDDPFDPDWDDDQQFIWTADPQLWIWGQDGHAPTQQVLLQPFFGGKTFQDKLPHGDSHSVVVRVCCVPPVDAWIWTFIDDPDPGHTFIATTGSDQPDPPPPVPDPPLPLLCAFQAFDWDADPQWTFTQDGHAQGQLVSQLLADPPPDCQDRDDGGKTFQDKPPHGCRPPDPVVVVVSRRDDARHWIWTWIQDPVRDTGIDIGGTHRRDDPVCNVSSSVRSVVSNPDDRHRPVVVQVVPPPPPPDPDDADVPHDPVRVLVCVCPVDDPPPSPVVVVVLVPDDPSVNVVVVVVVVVVVVVVCCVVCVPDPCVVVPPPPPDDDD

Solvent-accessible surface area (backbone atoms only — not comparable to full-atom values): 19465 Å² total; per-residue (Å²): 130,64,76,74,60,69,67,74,78,81,63,94,64,60,95,59,69,45,80,55,53,37,28,31,34,31,50,47,97,85,47,45,40,24,29,69,42,67,41,81,88,21,47,33,42,68,67,42,75,61,33,52,64,27,32,49,55,27,48,58,86,44,70,58,68,48,64,68,60,48,47,56,46,55,73,72,63,68,67,70,66,38,31,35,33,35,20,61,66,90,83,50,72,73,45,60,44,59,36,47,55,83,64,78,75,76,72,72,66,84,82,71,74,73,74,54,76,89,64,51,18,37,28,66,44,74,43,80,54,95,93,36,43,26,27,66,39,62,36,78,45,5,34,49,32,52,54,43,69,48,80,77,77,86,56,89,65,70,62,72,52,66,65,26,31,54,46,24,53,69,85,42,68,44,80,94,59,53,70,73,58,52,50,60,68,53,43,49,66,74,34,30,77,44,38,36,34,32,36,38,91,86,72,49,73,48,71,43,79,42,24,22,36,75,57,43,57,77,89,51,43,64,49,52,51,53,48,51,54,55,36,64,74,46,70,64,65,43,72,68,70,70,70,61,70,73,57,70,83,69,89,51,74,73,85,37,69,94,78,33,46,68,67,58,50,51,52,44,56,47,74,68,56,94,49,94,56,58,63,60,58,52,53,55,47,71,75,41,54,75,66,54,44,50,53,50,51,52,50,51,51,50,52,49,53,51,53,46,46,72,78,49,63,77,76,67,68,79,70,68,71,80,75,80,84,84,82,90,134

pLDDT: mean 78.59, std 19.3, range [35.78, 98.38]

Nearest PDB structures (foldseek):
  8sxe-assembly1_B  TM=9.291E-01  e=5.794E-05  Pseudomonas aeruginosa
  8sxh-assembly1_F  TM=8.889E-01  e=3.619E-05  Pseudomonas aeruginosa
  8sxf-assembly1_A  TM=8.945E-01  e=4.071E-05  Pseudomonas aeruginosa
  8sxf-assembly1_B  TM=8.127E-01  e=1.588E-05  Pseudomonas aeruginosa
  8sxe-assembly1_A  TM=8.288E-01  e=5.463E-05  Pseudomonas aeruginosa

Secondary structure (DSSP, 8-state):
--HHHHTTSS----S-EEEETTEEEEE-TTS-EEEEEE-TTSHHHHHS---TT-EEEEETTEE-SSHHHHHHHHHHH--SSEEEEEESTTTSPEEEEEE-S--------TTT----GGG-SSSEEEEEETTEEEEEEE-TTSHHHHHHTS---SS--PPP-TT-EEEEETTEE-TT--HHHHHHHHTPPTT-EEEEEEE-TTS-EEEEEEE--PPPPGGGHHHHHHHHHHHHHS-SS-HHHHTSGGGGSSS-----BTTB-HHHHHHHHHHSS--S-HHHHHHHHHHS-HHHHHHHHHHHHHHHHHHHHHHS----GGGGGGGSS-S--